Protein AF-E0WUK1-F1 (afdb_monomer)

Foldseek 3Di:
DDDDDPPPPPDDPFDWAADPVRHIDTDHPVVCVVCVVVGPDDDDDDDDDDDDDPDDPPVPDDDDALEAEAEEEDQEDDPVVLVVLLVVCVVRVSHAYEYEYADPDPVSLVVNVVVSCVVSCVVCVVVDVPPHPDDPGRYHYHYNVPDPVVVVVVVVVVVVVVVVVVVVVVVVVVVVVVVVPDD

Structure (mmCIF, N/CA/C/O backbone):
data_AF-E0WUK1-F1
#
_entry.id   AF-E0WUK1-F1
#
loop_
_atom_site.group_PDB
_atom_site.id
_atom_site.type_symbol
_atom_site.label_atom_id
_atom_site.label_alt_id
_atom_site.label_comp_id
_atom_site.label_asym_id
_atom_site.label_entity_id
_atom_site.label_seq_id
_atom_site.pdbx_PDB_ins_code
_atom_site.Cartn_x
_atom_site.Cartn_y
_atom_site.Cartn_z
_atom_site.occupancy
_atom_site.B_iso_or_equiv
_atom_site.auth_seq_id
_atom_site.auth_comp_id
_atom_site.auth_asym_id
_atom_site.auth_atom_id
_atom_site.pdbx_PDB_model_num
ATOM 1 N N . MET A 1 1 ? 8.426 40.623 -76.439 1.00 34.16 1 MET A N 1
ATOM 2 C CA . MET A 1 1 ? 8.991 39.521 -77.250 1.00 34.16 1 MET A CA 1
ATOM 3 C C . MET A 1 1 ? 9.989 38.765 -76.384 1.00 34.16 1 MET A C 1
ATOM 5 O O . MET A 1 1 ? 10.965 39.369 -75.977 1.00 34.16 1 MET A O 1
ATOM 9 N N . LYS A 1 2 ? 9.676 37.492 -76.098 1.00 40.00 2 LYS A N 1
ATOM 10 C CA . LYS A 1 2 ? 10.510 36.408 -75.534 1.00 40.00 2 LYS A CA 1
ATOM 11 C C . LYS A 1 2 ? 11.386 36.726 -74.309 1.00 40.00 2 LYS A C 1
ATOM 13 O O . LYS A 1 2 ? 12.574 36.981 -74.447 1.00 40.00 2 LYS A O 1
ATOM 18 N N . GLU A 1 3 ? 10.820 36.526 -73.119 1.00 32.47 3 GLU A N 1
ATOM 19 C CA . GLU A 1 3 ? 11.604 36.069 -71.966 1.00 32.47 3 GLU A CA 1
ATOM 20 C C . GLU A 1 3 ? 11.755 34.546 -72.054 1.00 32.47 3 GLU A C 1
ATOM 22 O O . GLU A 1 3 ? 10.784 33.790 -72.082 1.00 32.47 3 GLU A O 1
ATOM 27 N N . THR A 1 4 ? 12.998 34.101 -72.194 1.00 38.03 4 THR A N 1
ATOM 28 C CA . THR A 1 4 ? 13.415 32.700 -72.230 1.00 38.03 4 THR A CA 1
ATOM 29 C C . THR A 1 4 ? 13.219 32.040 -70.869 1.00 38.03 4 THR A C 1
ATOM 31 O O . THR A 1 4 ? 13.878 32.392 -69.893 1.00 38.03 4 THR A O 1
ATOM 34 N N . SER A 1 5 ? 12.347 31.035 -70.823 1.00 38.81 5 SER A N 1
ATOM 35 C CA . SER A 1 5 ? 12.156 30.145 -69.681 1.00 38.81 5 SER A CA 1
ATOM 36 C C . SER A 1 5 ? 13.398 29.270 -69.480 1.00 38.81 5 SER A C 1
ATOM 38 O O . SER A 1 5 ? 13.565 28.246 -70.141 1.00 38.81 5 SER A O 1
ATOM 40 N N . VAL A 1 6 ? 14.284 29.656 -68.563 1.00 40.22 6 VAL A N 1
ATOM 41 C CA . VAL A 1 6 ? 15.341 28.764 -68.070 1.00 40.22 6 VAL A CA 1
ATOM 42 C C . VAL A 1 6 ? 14.752 27.95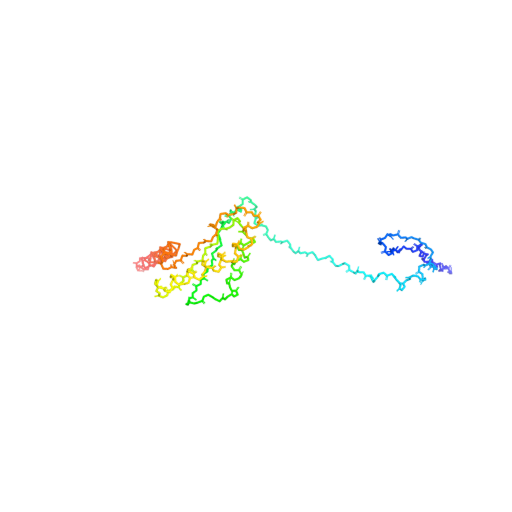2 -66.923 1.00 40.22 6 VAL A C 1
ATOM 44 O O . VAL A 1 6 ? 14.803 28.344 -65.761 1.00 40.22 6 VAL A O 1
ATOM 47 N N . THR A 1 7 ? 14.160 26.804 -67.248 1.00 40.62 7 THR A N 1
ATOM 48 C CA . THR A 1 7 ? 13.901 25.745 -66.266 1.00 40.62 7 THR A CA 1
ATOM 49 C C . THR A 1 7 ? 15.247 25.268 -65.725 1.00 40.62 7 THR A C 1
ATOM 51 O O . THR A 1 7 ? 15.909 24.427 -66.336 1.00 40.62 7 THR A O 1
ATOM 54 N N . SER A 1 8 ? 15.681 25.812 -64.587 1.00 39.03 8 SER A N 1
ATOM 55 C CA . SER A 1 8 ? 16.784 25.233 -63.833 1.00 39.03 8 SER A CA 1
ATOM 56 C C . SER A 1 8 ? 16.304 23.888 -63.286 1.00 39.03 8 SER A C 1
ATOM 58 O O . SER A 1 8 ? 15.520 23.799 -62.341 1.00 39.03 8 SER A O 1
ATOM 60 N N . LYS A 1 9 ? 16.726 22.794 -63.929 1.00 45.34 9 LYS A N 1
ATOM 61 C CA . LYS A 1 9 ? 16.636 21.467 -63.316 1.00 45.34 9 LYS A CA 1
ATOM 62 C C . LYS A 1 9 ? 17.383 21.567 -61.986 1.00 45.34 9 LYS A C 1
ATOM 64 O O . LYS A 1 9 ? 18.599 21.738 -62.000 1.00 45.34 9 LYS A O 1
ATOM 69 N N . LYS A 1 10 ? 16.670 21.502 -60.854 1.00 47.69 10 LYS A N 1
ATOM 70 C CA . LYS A 1 10 ? 17.293 21.321 -59.536 1.00 47.69 10 LYS A CA 1
ATOM 71 C C . LYS A 1 10 ? 18.207 20.102 -59.646 1.00 47.69 10 LYS A C 1
ATOM 73 O O . LYS A 1 10 ? 17.714 18.988 -59.813 1.00 47.69 10 LYS A O 1
ATOM 78 N N . GLN A 1 11 ? 19.519 20.314 -59.623 1.00 59.91 11 GLN A N 1
ATOM 79 C CA . GLN A 1 11 ? 20.459 19.213 -59.483 1.00 59.91 11 GLN A CA 1
ATOM 80 C C . GLN A 1 11 ? 20.311 18.713 -58.049 1.00 59.91 11 GLN A C 1
ATOM 82 O O . GLN A 1 11 ? 20.551 19.451 -57.095 1.00 59.91 11 GLN A O 1
ATOM 87 N N . LEU A 1 12 ? 19.806 17.489 -57.911 1.00 58.41 12 LEU A N 1
ATOM 88 C CA . LEU A 1 12 ? 19.836 16.779 -56.644 1.00 58.41 12 LEU A CA 1
ATOM 89 C C . LEU A 1 12 ? 21.322 16.551 -56.348 1.00 58.41 12 LEU A C 1
ATOM 91 O O . LEU A 1 12 ? 22.006 15.947 -57.173 1.00 58.41 12 LEU A O 1
ATOM 95 N N . GLY A 1 13 ? 21.828 17.114 -55.249 1.00 69.69 13 GLY A N 1
ATOM 96 C CA . GLY A 1 13 ? 23.192 16.835 -54.800 1.00 69.69 13 GLY A CA 1
ATOM 97 C C . GLY A 1 13 ? 23.398 15.336 -54.570 1.00 69.69 13 GLY A C 1
ATOM 98 O O . GLY A 1 13 ? 22.435 14.562 -54.599 1.00 69.69 13 GLY A O 1
ATOM 99 N N . ASP A 1 14 ? 24.645 14.932 -54.341 1.00 79.31 14 ASP A N 1
ATOM 100 C CA . ASP A 1 14 ? 24.972 13.525 -54.115 1.00 79.31 14 ASP A CA 1
ATOM 101 C C . ASP A 1 14 ? 24.115 12.944 -52.975 1.00 79.31 14 ASP A C 1
AT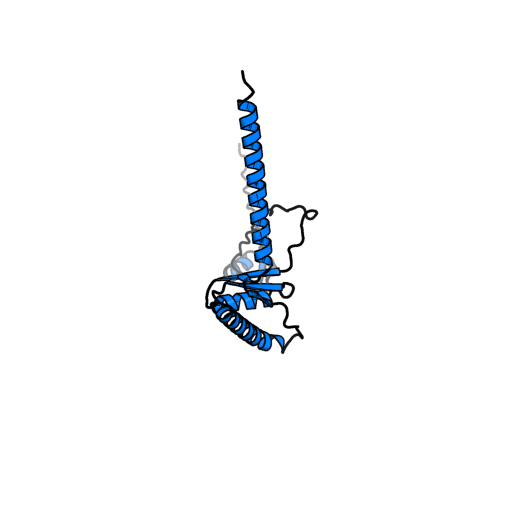OM 103 O O . ASP A 1 14 ? 24.068 13.527 -51.882 1.00 79.31 14 ASP A O 1
ATOM 107 N N . PRO A 1 15 ? 23.373 11.846 -5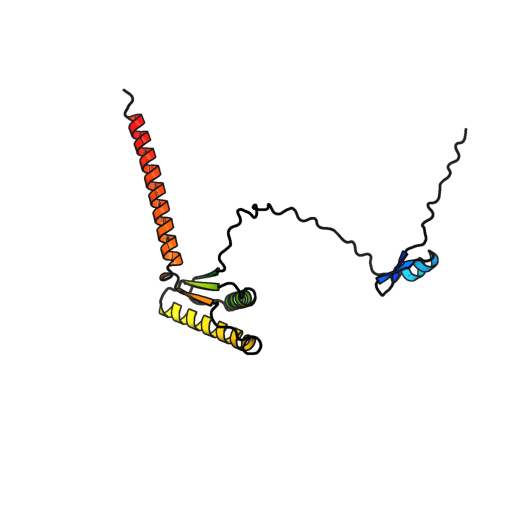3.217 1.00 81.56 15 PRO A N 1
ATOM 108 C CA . PRO A 1 15 ? 22.531 11.254 -52.193 1.00 81.56 15 PRO A CA 1
ATOM 109 C C . PRO A 1 15 ? 23.343 10.800 -50.982 1.00 81.56 15 PRO A C 1
ATOM 111 O O . PRO A 1 15 ? 24.476 10.331 -51.097 1.00 81.56 15 PRO A O 1
ATOM 114 N N . ILE A 1 16 ? 22.706 10.900 -49.815 1.00 86.62 16 ILE A N 1
ATOM 115 C CA . ILE A 1 16 ? 23.215 10.395 -48.542 1.00 86.62 16 ILE A CA 1
ATOM 116 C C . ILE A 1 16 ? 22.279 9.314 -48.003 1.00 86.62 16 ILE A C 1
ATOM 118 O O . ILE A 1 16 ? 21.058 9.419 -48.135 1.00 86.62 16 ILE A O 1
ATOM 122 N N . TRP A 1 17 ? 22.834 8.270 -47.399 1.00 87.00 17 TRP A N 1
ATOM 123 C CA . TRP A 1 17 ? 22.071 7.161 -46.825 1.00 87.00 17 TRP A CA 1
ATOM 124 C C . TRP A 1 17 ? 22.850 6.491 -45.683 1.00 87.00 17 TRP A C 1
ATOM 126 O O . TRP A 1 17 ? 24.081 6.495 -45.707 1.00 87.00 17 TRP A O 1
ATOM 136 N N . PRO A 1 18 ? 22.179 5.905 -44.677 1.00 84.50 18 PRO A N 1
ATOM 137 C CA . PRO A 1 18 ? 22.852 5.121 -43.647 1.00 84.50 18 PRO A CA 1
ATOM 138 C C . PRO A 1 18 ? 23.259 3.740 -44.186 1.00 84.50 18 PRO A C 1
ATOM 140 O O . PRO A 1 18 ? 22.534 3.136 -44.978 1.00 84.50 18 PRO A O 1
ATOM 143 N N . ASP A 1 19 ? 24.404 3.216 -43.755 1.00 80.75 19 ASP A N 1
ATOM 144 C CA . ASP A 1 19 ? 24.779 1.820 -43.982 1.00 80.75 19 ASP A CA 1
ATOM 145 C C . ASP A 1 19 ? 24.160 0.870 -42.938 1.00 80.75 19 ASP A C 1
ATOM 147 O O . ASP A 1 19 ? 23.408 1.285 -42.055 1.00 80.75 19 ASP A O 1
ATOM 151 N N . GLN A 1 20 ? 24.465 -0.428 -43.032 1.00 76.06 20 GLN A N 1
ATOM 152 C CA . GLN A 1 20 ? 23.935 -1.451 -42.116 1.00 76.06 20 GLN A CA 1
ATOM 153 C C . GLN A 1 20 ? 24.347 -1.247 -40.647 1.00 76.06 20 GLN A C 1
ATOM 155 O O . GLN A 1 20 ? 23.721 -1.816 -39.757 1.00 76.06 20 GLN A O 1
ATOM 160 N N . LEU A 1 21 ? 25.380 -0.442 -40.388 1.00 80.50 21 LEU A N 1
ATOM 161 C CA . LEU A 1 21 ? 25.843 -0.077 -39.051 1.00 80.50 21 LEU A CA 1
ATOM 162 C C . LEU A 1 21 ? 25.272 1.279 -38.598 1.00 80.50 21 LEU A C 1
ATOM 164 O O . LEU A 1 21 ? 25.638 1.772 -37.532 1.00 80.50 21 LEU A O 1
ATOM 168 N N . GLY A 1 22 ? 24.385 1.890 -39.393 1.00 77.75 22 GLY A N 1
ATOM 169 C CA . GLY A 1 22 ? 23.790 3.198 -39.126 1.00 77.75 22 GLY A CA 1
ATOM 170 C C . GLY A 1 22 ? 24.717 4.378 -39.427 1.00 77.75 22 GLY A C 1
ATOM 171 O O . GLY A 1 22 ? 24.404 5.504 -39.041 1.00 77.75 22 GLY A O 1
ATOM 172 N N . GLN A 1 23 ? 25.851 4.156 -40.101 1.00 82.88 23 GLN A N 1
ATOM 173 C CA . GLN A 1 23 ? 26.785 5.224 -40.453 1.00 82.88 23 GLN A CA 1
ATOM 174 C C . GLN A 1 23 ? 26.369 5.890 -41.763 1.00 82.88 23 GLN A C 1
ATOM 176 O O . GLN A 1 23 ? 26.119 5.216 -42.762 1.00 82.88 23 GLN A O 1
ATOM 181 N N . TRP A 1 24 ? 26.319 7.221 -41.777 1.00 84.31 24 TRP A N 1
ATOM 182 C CA . TRP A 1 24 ? 25.970 7.985 -42.973 1.00 84.31 24 TRP A CA 1
ATOM 183 C C . TRP A 1 24 ? 27.060 7.874 -44.043 1.00 84.31 24 TRP A C 1
ATOM 185 O O . TRP A 1 24 ? 28.220 8.204 -43.802 1.00 84.31 24 TRP A O 1
ATOM 195 N N . LYS A 1 25 ? 26.664 7.444 -45.240 1.00 86.50 25 LYS A N 1
ATOM 196 C CA . LYS A 1 25 ? 27.475 7.428 -46.458 1.00 86.50 25 LYS A CA 1
ATOM 197 C C . LYS A 1 25 ? 26.893 8.387 -47.484 1.00 86.50 25 LYS A C 1
ATOM 199 O O . LYS A 1 25 ? 25.702 8.687 -47.461 1.00 86.50 25 LYS A O 1
ATOM 204 N N . PHE A 1 26 ? 27.755 8.853 -48.377 1.00 85.56 26 PHE A N 1
ATOM 205 C CA . PHE A 1 26 ? 27.405 9.668 -49.533 1.00 85.56 26 PHE A CA 1
ATOM 206 C C . PHE A 1 26 ? 27.972 9.005 -50.790 1.00 85.56 26 PHE A C 1
ATOM 208 O O . PHE A 1 26 ? 28.980 8.297 -50.715 1.00 85.56 26 PHE A O 1
ATOM 215 N N . GLY A 1 27 ? 27.339 9.214 -51.938 1.00 85.25 27 GLY A N 1
ATOM 216 C CA . GLY A 1 27 ? 27.812 8.653 -53.202 1.00 85.25 27 GLY A CA 1
ATOM 217 C C . GLY A 1 27 ? 26.926 9.043 -54.372 1.00 85.25 27 GLY A C 1
ATOM 218 O O . GLY A 1 27 ? 26.050 9.894 -54.238 1.00 85.25 27 GLY A O 1
ATOM 219 N N . SER A 1 28 ? 27.150 8.427 -55.532 1.00 87.19 28 SER A N 1
ATOM 220 C CA . SER A 1 28 ? 26.404 8.795 -56.731 1.00 87.19 28 SER A CA 1
ATOM 221 C C . SER A 1 28 ? 24.949 8.324 -56.658 1.00 87.19 28 SER A C 1
ATOM 223 O O . SER A 1 28 ? 24.590 7.381 -55.949 1.00 87.19 28 SER A O 1
ATOM 225 N N . TYR A 1 29 ? 24.083 8.940 -57.464 1.00 83.44 29 TYR A N 1
ATOM 226 C CA . TYR A 1 29 ? 22.704 8.472 -57.613 1.00 83.44 29 TYR A CA 1
ATOM 227 C C . TYR A 1 29 ? 22.612 7.029 -58.128 1.00 83.44 29 TYR A C 1
ATOM 229 O O . TYR A 1 29 ? 21.689 6.308 -57.751 1.00 83.44 29 TYR A O 1
ATOM 237 N N . ALA A 1 30 ? 23.564 6.593 -58.959 1.00 83.81 30 ALA A N 1
ATOM 238 C CA . ALA A 1 30 ? 23.613 5.217 -59.446 1.00 83.81 30 ALA A CA 1
ATOM 239 C C . ALA A 1 30 ? 23.851 4.229 -58.294 1.00 83.81 30 ALA A C 1
ATOM 241 O O . ALA A 1 30 ? 23.143 3.226 -58.202 1.00 83.81 30 ALA A O 1
ATOM 242 N N . ASP A 1 31 ? 24.763 4.564 -57.378 1.00 84.62 31 ASP A N 1
ATOM 243 C CA . ASP A 1 31 ? 25.053 3.752 -56.192 1.00 84.62 31 ASP A CA 1
ATOM 244 C C . ASP A 1 31 ? 23.829 3.680 -55.272 1.00 84.62 31 ASP A C 1
ATOM 246 O O . ASP A 1 31 ? 23.424 2.599 -54.845 1.00 84.62 31 ASP A O 1
ATOM 250 N N . PHE A 1 32 ? 23.167 4.820 -55.043 1.00 84.31 32 PHE A N 1
ATOM 251 C CA . PHE A 1 32 ? 21.942 4.883 -54.246 1.00 84.31 32 PHE A CA 1
ATOM 252 C C . PHE A 1 32 ? 20.820 4.000 -54.818 1.00 84.31 32 PHE A C 1
ATOM 254 O O . PHE A 1 32 ? 20.139 3.301 -54.068 1.00 84.31 32 PHE A O 1
ATOM 261 N N . GLN A 1 33 ? 20.623 3.988 -56.141 1.00 85.12 33 GLN A N 1
ATOM 262 C CA . GLN A 1 33 ? 19.576 3.173 -56.772 1.00 85.12 33 GLN A CA 1
ATOM 263 C C . GLN A 1 33 ? 19.788 1.670 -56.576 1.00 85.12 33 GLN A C 1
ATOM 265 O O . GLN A 1 33 ? 18.811 0.940 -56.414 1.00 85.12 33 GLN A O 1
ATOM 270 N N . GLN A 1 34 ? 21.039 1.205 -56.546 1.00 88.00 34 GLN A N 1
ATOM 271 C CA . GLN A 1 34 ? 21.352 -0.213 -56.348 1.00 88.00 34 GLN A CA 1
ATOM 272 C C . GLN A 1 34 ? 20.982 -0.705 -54.945 1.00 88.00 34 GLN A C 1
ATOM 274 O O . GLN A 1 34 ? 20.579 -1.855 -54.774 1.00 88.00 34 GLN A O 1
ATOM 279 N N . ILE A 1 35 ? 21.084 0.172 -53.947 1.00 84.25 35 ILE A N 1
ATOM 280 C CA . ILE A 1 35 ? 20.880 -0.185 -52.540 1.00 84.25 35 ILE A CA 1
ATOM 281 C C . ILE A 1 35 ? 19.528 0.261 -51.984 1.00 84.25 35 ILE A C 1
ATOM 283 O O . ILE A 1 35 ? 19.170 -0.143 -50.882 1.00 84.25 35 ILE A O 1
ATOM 287 N N . LYS A 1 36 ? 18.771 1.095 -52.709 1.00 83.44 36 LYS A N 1
ATOM 288 C CA . LYS A 1 36 ? 17.538 1.741 -52.227 1.00 83.44 36 LYS A CA 1
ATOM 289 C C . LYS A 1 36 ? 16.556 0.761 -51.575 1.00 83.44 36 LYS A C 1
ATOM 291 O O . LYS A 1 36 ? 15.943 1.093 -50.569 1.00 83.44 36 LYS A O 1
ATOM 296 N N . ASN A 1 37 ? 16.429 -0.442 -52.134 1.00 83.94 37 ASN A N 1
ATOM 297 C CA . ASN A 1 37 ? 15.508 -1.477 -51.649 1.00 83.94 37 ASN A CA 1
ATOM 298 C C . ASN A 1 37 ? 16.062 -2.301 -50.469 1.00 83.94 37 ASN A C 1
ATOM 300 O O . ASN A 1 37 ? 15.348 -3.135 -49.923 1.00 83.94 37 ASN A O 1
ATOM 304 N N . GLN A 1 38 ? 17.330 -2.101 -50.107 1.00 83.44 38 GLN A N 1
ATOM 305 C CA . GLN A 1 38 ? 18.025 -2.753 -48.991 1.00 83.44 38 GLN A CA 1
ATOM 306 C C . GLN A 1 38 ? 18.200 -1.814 -47.789 1.00 83.44 38 GLN A C 1
ATOM 308 O O . GLN A 1 38 ? 18.629 -2.254 -46.722 1.00 83.44 38 GLN A O 1
ATOM 313 N N . LEU A 1 39 ? 17.901 -0.522 -47.959 1.00 80.62 39 LEU A N 1
ATOM 314 C CA . LEU A 1 39 ? 17.961 0.456 -46.883 1.00 80.62 39 LEU A CA 1
ATOM 315 C C . LEU A 1 39 ? 16.859 0.187 -45.846 1.00 80.62 39 LEU A C 1
ATOM 317 O O . LEU A 1 39 ? 15.772 -0.277 -46.209 1.00 80.62 39 LEU A O 1
ATOM 321 N N . PRO A 1 40 ? 17.106 0.503 -44.562 1.00 73.94 40 PRO A N 1
ATOM 322 C CA . PRO A 1 40 ? 16.069 0.465 -43.541 1.00 73.94 40 PRO A CA 1
ATOM 323 C C . PRO A 1 40 ? 14.843 1.274 -43.975 1.00 73.94 40 PRO A C 1
ATOM 325 O O . PRO A 1 40 ? 14.972 2.341 -44.581 1.00 73.94 40 PRO A O 1
ATOM 328 N N . ILE A 1 41 ? 13.650 0.776 -43.643 1.00 73.94 41 ILE A N 1
ATOM 329 C CA . ILE A 1 41 ? 12.399 1.509 -43.858 1.00 73.94 41 ILE A CA 1
ATOM 330 C C . ILE A 1 41 ? 12.526 2.868 -43.167 1.00 73.94 41 ILE A C 1
ATOM 332 O O . ILE A 1 41 ? 12.934 2.934 -42.008 1.00 73.94 41 ILE A O 1
ATOM 336 N N . ALA A 1 42 ? 12.187 3.944 -43.879 1.00 69.81 42 ALA A N 1
ATOM 337 C CA . ALA A 1 42 ? 12.191 5.285 -43.312 1.00 69.81 42 ALA A CA 1
ATOM 338 C C . ALA A 1 42 ? 11.305 5.314 -42.057 1.00 69.81 42 ALA A C 1
ATOM 340 O O . ALA A 1 42 ? 10.100 5.067 -42.128 1.00 69.81 42 ALA A O 1
ATOM 341 N N . ILE A 1 43 ? 11.916 5.591 -40.905 1.00 69.31 43 ILE A N 1
ATOM 342 C CA . ILE A 1 43 ? 11.204 5.735 -39.639 1.00 69.31 43 ILE A CA 1
ATOM 343 C C . ILE A 1 43 ? 10.772 7.193 -39.542 1.00 69.31 43 ILE A C 1
ATOM 345 O O . ILE A 1 43 ? 11.602 8.094 -39.425 1.00 69.31 43 ILE A O 1
ATOM 349 N N . ASN A 1 44 ? 9.465 7.431 -39.600 1.00 73.88 44 ASN A N 1
ATOM 350 C CA . ASN A 1 44 ? 8.919 8.745 -39.296 1.00 73.88 44 ASN A CA 1
ATOM 351 C C . ASN A 1 44 ? 8.938 8.927 -37.776 1.00 73.88 44 ASN A C 1
ATOM 353 O O . ASN A 1 44 ? 8.274 8.191 -37.049 1.00 73.88 44 ASN A O 1
ATOM 357 N N . HIS A 1 45 ? 9.711 9.898 -37.298 1.00 72.44 45 HIS A N 1
ATOM 358 C CA . HIS A 1 45 ? 9.669 10.317 -35.904 1.00 72.44 45 HIS A CA 1
ATOM 359 C C . HIS A 1 45 ? 8.593 11.389 -35.744 1.00 72.44 45 HIS A C 1
ATOM 361 O O . HIS A 1 45 ? 8.722 12.483 -36.290 1.00 72.44 45 HIS A O 1
ATOM 367 N N . GLU A 1 46 ? 7.547 11.093 -34.979 1.00 76.44 46 GLU A N 1
ATOM 368 C CA . GLU A 1 46 ? 6.628 12.117 -34.490 1.00 76.44 46 GLU A CA 1
ATOM 369 C C . GLU A 1 46 ? 7.111 12.619 -33.132 1.00 76.44 46 GLU A C 1
ATOM 371 O O . GLU A 1 46 ? 7.311 11.849 -32.191 1.00 76.44 46 GLU A O 1
ATOM 376 N N . ILE A 1 47 ? 7.310 13.930 -33.028 1.00 77.25 47 ILE A N 1
ATOM 377 C CA . ILE A 1 47 ? 7.576 14.581 -31.749 1.00 77.25 47 ILE A CA 1
ATOM 378 C C . ILE A 1 47 ? 6.221 14.931 -31.143 1.00 77.25 47 ILE A C 1
ATOM 380 O O . ILE A 1 47 ? 5.549 15.855 -31.596 1.00 77.25 47 ILE A O 1
ATOM 384 N N . ILE A 1 48 ? 5.822 14.195 -30.109 1.00 73.56 48 ILE A N 1
ATOM 385 C CA . ILE A 1 48 ? 4.621 14.505 -29.335 1.00 73.56 48 ILE A CA 1
ATOM 386 C C . ILE A 1 48 ? 5.000 15.547 -28.283 1.00 73.56 48 ILE A C 1
ATOM 388 O O . ILE A 1 48 ? 5.682 15.243 -27.303 1.00 73.56 48 ILE A O 1
ATOM 392 N N . THR A 1 49 ? 4.556 16.787 -28.471 1.00 71.00 49 THR A N 1
ATOM 393 C CA . THR A 1 49 ? 4.643 17.811 -27.428 1.00 71.00 49 THR A CA 1
ATOM 394 C C . THR A 1 49 ? 3.521 17.578 -26.423 1.00 71.00 49 THR A C 1
ATOM 396 O O . THR A 1 49 ? 2.358 17.872 -26.689 1.00 71.00 49 THR A O 1
ATOM 399 N N . LEU A 1 50 ? 3.863 17.024 -25.261 1.00 77.75 50 LEU A N 1
ATOM 400 C CA . LEU A 1 50 ? 2.929 16.929 -24.142 1.00 77.75 50 LEU A CA 1
ATOM 401 C C . LEU A 1 50 ? 2.657 18.337 -23.592 1.00 77.75 50 LEU A C 1
ATOM 403 O O . LEU A 1 50 ? 3.580 19.140 -23.443 1.00 77.75 50 LEU A O 1
ATOM 407 N N . GLY A 1 51 ? 1.391 18.641 -23.299 1.00 71.00 51 GLY A N 1
ATOM 408 C CA . GLY A 1 51 ? 1.008 19.910 -22.680 1.00 71.00 51 GLY A CA 1
ATOM 409 C C . GLY A 1 51 ? 1.686 20.099 -21.320 1.00 71.00 51 GLY A C 1
ATOM 410 O O . GLY A 1 51 ? 1.917 19.135 -20.589 1.00 71.00 51 GLY A O 1
ATOM 411 N N . SER A 1 52 ? 2.003 21.347 -20.970 1.00 66.62 52 SER A N 1
ATOM 412 C CA . SER A 1 52 ? 2.564 21.676 -19.661 1.00 66.62 52 SER A CA 1
ATOM 413 C C . SER A 1 52 ? 1.566 21.309 -18.564 1.00 66.62 52 SER A C 1
ATOM 415 O O . SER A 1 52 ? 0.472 21.873 -18.504 1.00 66.62 52 SER A O 1
ATOM 417 N N . ILE A 1 53 ? 1.951 20.386 -17.686 1.00 64.94 53 ILE A N 1
ATOM 418 C CA . ILE A 1 53 ? 1.222 20.112 -16.448 1.00 64.94 53 ILE A CA 1
ATOM 419 C C . ILE A 1 53 ? 1.235 21.419 -15.647 1.00 64.94 53 ILE A C 1
ATOM 421 O O . ILE A 1 53 ? 2.309 21.991 -15.450 1.00 64.94 53 ILE A O 1
ATOM 425 N N . SER A 1 54 ? 0.071 21.931 -15.231 1.00 59.12 54 SER A N 1
ATOM 426 C CA . SER A 1 54 ? -0.002 23.123 -14.381 1.00 59.12 54 SER A CA 1
ATOM 427 C C . SER A 1 54 ? 0.875 22.911 -13.147 1.00 59.12 54 SER A C 1
ATOM 429 O O . SER A 1 54 ? 0.555 22.099 -12.281 1.00 59.12 54 SER A O 1
ATOM 431 N N . SER A 1 55 ? 2.012 23.603 -13.088 1.00 60.41 55 SER A N 1
ATOM 432 C CA . SER A 1 55 ? 2.923 23.486 -11.957 1.00 60.41 55 SER A CA 1
ATOM 433 C C . SER A 1 55 ? 2.288 24.187 -10.766 1.00 60.41 55 SER A C 1
ATOM 435 O O . SER A 1 55 ? 2.119 25.405 -10.778 1.00 60.41 55 SER A O 1
ATOM 437 N N . VAL A 1 56 ? 1.986 23.434 -9.708 1.00 62.88 56 VAL A N 1
ATOM 438 C CA . VAL A 1 56 ? 1.923 24.029 -8.370 1.00 62.88 56 VAL A CA 1
ATOM 439 C C . VAL A 1 56 ? 3.295 24.676 -8.130 1.00 62.88 56 VAL A C 1
ATOM 441 O O . VAL A 1 56 ? 4.312 24.028 -8.409 1.00 62.88 56 VAL A O 1
ATOM 444 N N . PRO A 1 57 ? 3.378 25.946 -7.699 1.00 62.44 57 PRO A N 1
ATOM 445 C CA . PRO A 1 57 ? 4.657 26.571 -7.393 1.00 62.44 57 PRO A CA 1
ATOM 446 C C . PRO A 1 57 ? 5.421 25.706 -6.375 1.00 62.44 57 PRO A C 1
ATOM 448 O O . PRO A 1 57 ? 4.859 25.396 -5.323 1.00 62.44 57 PRO A O 1
ATOM 451 N N . PRO A 1 58 ? 6.690 25.324 -6.629 1.00 62.72 58 PRO A N 1
ATOM 452 C CA . PRO A 1 58 ? 7.444 24.428 -5.744 1.00 62.72 58 PRO A CA 1
ATOM 453 C C . PRO A 1 58 ? 7.521 24.924 -4.296 1.00 62.72 58 PRO A C 1
ATOM 455 O O . PRO A 1 58 ? 7.567 24.128 -3.366 1.00 62.72 58 PRO A O 1
ATOM 458 N N . ALA A 1 59 ? 7.473 26.246 -4.103 1.00 66.12 59 ALA A N 1
ATOM 459 C CA . ALA A 1 59 ? 7.486 26.898 -2.795 1.00 66.12 59 ALA A CA 1
ATOM 460 C C . ALA A 1 59 ? 6.257 26.582 -1.917 1.00 66.12 59 ALA A C 1
ATOM 462 O O . ALA A 1 59 ? 6.293 26.823 -0.715 1.00 66.12 59 ALA A O 1
ATOM 463 N N . GLN A 1 60 ? 5.176 26.063 -2.503 1.00 69.69 60 GLN A N 1
ATOM 464 C CA . GLN A 1 60 ? 3.934 25.698 -1.812 1.00 69.69 60 GLN A CA 1
ATOM 465 C C . GLN A 1 60 ? 3.695 24.182 -1.806 1.00 69.69 60 GLN A C 1
ATOM 467 O O . GLN A 1 60 ? 2.672 23.722 -1.300 1.00 69.69 60 GLN A O 1
ATOM 472 N N . ALA A 1 61 ? 4.615 23.395 -2.372 1.00 70.69 61 ALA A N 1
ATOM 473 C CA . ALA A 1 61 ? 4.495 21.948 -2.398 1.00 70.69 61 ALA A CA 1
ATOM 474 C C . ALA A 1 61 ? 4.790 21.378 -1.005 1.00 70.69 61 ALA A C 1
ATOM 476 O O . ALA A 1 61 ? 5.914 21.445 -0.505 1.00 70.69 61 ALA A O 1
ATOM 477 N N . THR A 1 62 ? 3.773 20.807 -0.368 1.00 78.06 62 THR A N 1
ATOM 478 C CA . THR A 1 62 ? 3.937 20.048 0.870 1.00 78.06 62 THR A CA 1
ATOM 479 C C . THR A 1 62 ? 4.392 18.627 0.554 1.00 78.06 62 THR A C 1
ATOM 481 O O . THR A 1 62 ? 3.985 18.024 -0.441 1.00 78.06 62 THR A O 1
ATOM 484 N N . LEU A 1 63 ? 5.265 18.077 1.402 1.00 81.69 63 LEU A N 1
ATOM 485 C CA . LEU A 1 63 ? 5.683 16.684 1.271 1.00 81.69 63 LEU A CA 1
ATOM 486 C C . LEU A 1 63 ? 4.484 15.762 1.496 1.00 81.69 63 LEU A C 1
ATOM 488 O O . LEU A 1 63 ? 3.792 15.863 2.510 1.00 81.69 63 LEU A O 1
ATOM 492 N N . ILE A 1 64 ? 4.273 14.836 0.563 1.00 82.31 64 ILE A N 1
ATOM 493 C CA . ILE A 1 64 ? 3.280 13.777 0.724 1.00 82.31 64 ILE A CA 1
ATOM 494 C C . ILE A 1 64 ? 3.822 12.780 1.758 1.00 82.31 64 ILE A C 1
ATOM 496 O O . ILE A 1 64 ? 4.972 12.341 1.630 1.00 82.31 64 ILE A O 1
ATOM 500 N N . PRO A 1 65 ? 3.029 12.403 2.776 1.00 88.50 65 PRO A N 1
ATOM 501 C CA . PRO A 1 65 ? 3.426 11.376 3.727 1.00 88.50 65 PRO A CA 1
ATOM 502 C C . PRO A 1 65 ? 3.842 10.083 3.020 1.00 88.50 65 PRO A C 1
ATOM 504 O O . PRO A 1 65 ? 3.170 9.614 2.104 1.00 88.50 65 PRO A O 1
ATOM 507 N N . GLN A 1 66 ? 4.939 9.471 3.472 1.00 91.12 66 GLN A N 1
ATOM 508 C CA . GLN A 1 66 ? 5.467 8.226 2.902 1.00 91.12 66 GLN A CA 1
ATOM 509 C C . GLN A 1 66 ? 4.692 6.994 3.397 1.00 91.12 66 GLN A C 1
ATOM 511 O O . GLN A 1 66 ? 5.260 6.032 3.918 1.00 91.12 66 GLN A O 1
ATOM 516 N N . GLN A 1 67 ? 3.368 7.041 3.271 1.00 91.12 67 GLN A N 1
ATOM 517 C CA . GLN A 1 67 ? 2.449 5.989 3.683 1.00 91.12 67 GLN A CA 1
ATOM 518 C C . GLN A 1 67 ? 1.507 5.656 2.528 1.00 91.12 67 GLN A C 1
ATOM 520 O O . GLN A 1 67 ? 0.928 6.545 1.911 1.00 91.12 67 GLN A O 1
ATOM 525 N N . ILE A 1 68 ? 1.366 4.368 2.229 1.00 90.94 68 ILE A N 1
ATOM 526 C CA . ILE A 1 68 ? 0.413 3.860 1.241 1.00 90.94 68 ILE A CA 1
ATOM 527 C C . ILE A 1 68 ? -0.653 3.097 2.012 1.00 90.94 68 ILE A C 1
ATOM 529 O O . ILE A 1 68 ? -0.348 2.093 2.655 1.00 90.94 68 ILE A O 1
ATOM 533 N N . HIS A 1 69 ? -1.891 3.574 1.950 1.00 91.81 69 HIS A N 1
ATOM 534 C CA . HIS A 1 69 ? -3.017 2.957 2.640 1.00 91.81 69 HIS A CA 1
ATOM 535 C C . HIS A 1 69 ? -3.808 2.072 1.677 1.00 91.81 69 HIS A C 1
ATOM 537 O O . HIS A 1 69 ? -4.249 2.520 0.621 1.00 91.81 69 HIS A O 1
ATOM 543 N N . TYR A 1 70 ? -4.001 0.820 2.066 1.00 90.94 70 TYR A N 1
ATOM 544 C CA . TYR A 1 70 ? -4.891 -0.134 1.424 1.00 90.94 70 TYR A CA 1
ATOM 545 C C . TYR A 1 70 ? -6.088 -0.340 2.339 1.00 90.94 70 TYR A C 1
ATOM 547 O O . TYR A 1 70 ? -5.921 -0.447 3.550 1.00 90.94 70 TYR A O 1
ATOM 555 N N . ILE A 1 71 ? -7.280 -0.419 1.763 1.00 90.88 71 ILE A N 1
ATOM 556 C CA . ILE A 1 71 ? -8.495 -0.766 2.495 1.00 90.88 71 ILE A CA 1
ATOM 557 C C . ILE A 1 71 ? -9.017 -2.058 1.890 1.00 90.88 71 ILE A C 1
ATOM 559 O O . ILE A 1 71 ? -9.126 -2.183 0.668 1.00 90.88 71 ILE A O 1
ATOM 563 N N . TRP A 1 72 ? -9.306 -3.020 2.752 1.00 89.44 72 TRP A N 1
ATOM 564 C CA . TRP A 1 72 ? -9.965 -4.256 2.390 1.00 89.44 72 TRP A CA 1
ATOM 565 C C . TRP A 1 72 ? -11.215 -4.430 3.240 1.00 89.44 72 TRP A C 1
ATOM 567 O O . TRP A 1 72 ? -11.143 -4.340 4.462 1.00 89.44 72 TRP A O 1
ATOM 577 N N . VAL A 1 73 ? -12.331 -4.713 2.575 1.00 87.00 73 VAL A N 1
ATOM 578 C CA . VAL A 1 73 ? -13.620 -4.972 3.212 1.00 87.00 73 VAL A CA 1
ATOM 579 C C . VAL A 1 73 ? -14.086 -6.357 2.794 1.00 87.00 73 VAL A C 1
ATOM 581 O O . VAL A 1 73 ? -14.194 -6.639 1.598 1.00 87.00 73 VAL A O 1
ATOM 584 N N . GLY A 1 74 ? -14.335 -7.220 3.777 1.00 80.69 74 GLY A N 1
ATOM 585 C CA . GLY A 1 74 ? -14.841 -8.575 3.573 1.00 80.69 74 GLY A CA 1
ATOM 586 C C . GLY A 1 74 ? -13.901 -9.677 4.063 1.00 80.69 74 GLY A C 1
ATOM 587 O O . GLY A 1 74 ? -12.791 -9.442 4.534 1.00 80.69 74 GLY A O 1
ATOM 588 N N . GLU A 1 75 ? -14.346 -10.922 3.917 1.00 77.12 75 GLU A N 1
ATOM 589 C CA . GLU A 1 75 ? -13.781 -12.060 4.655 1.00 77.12 75 GLU A CA 1
ATOM 590 C C . GLU A 1 75 ? -12.440 -12.590 4.118 1.00 77.12 75 GLU A C 1
ATOM 592 O O . GLU A 1 75 ? -11.614 -13.088 4.883 1.00 77.12 75 GLU A O 1
ATOM 597 N N . VAL A 1 76 ? -12.205 -12.526 2.801 1.00 78.94 76 VAL A N 1
ATOM 598 C CA . VAL A 1 76 ? -11.032 -13.154 2.163 1.00 78.94 76 VAL A CA 1
ATOM 599 C C . VAL A 1 76 ? -10.421 -12.242 1.113 1.00 78.94 76 VAL A C 1
ATOM 601 O O . VAL A 1 76 ? -11.064 -11.929 0.117 1.00 78.94 76 VAL A O 1
ATOM 604 N N . ILE A 1 77 ? -9.138 -11.905 1.272 1.00 79.69 77 ILE A N 1
ATOM 605 C CA . ILE A 1 77 ? -8.393 -11.097 0.298 1.00 79.69 77 ILE A CA 1
ATOM 606 C C . ILE A 1 77 ? -8.038 -11.943 -0.940 1.00 79.69 77 ILE A C 1
ATOM 608 O O . ILE A 1 77 ? -7.292 -12.926 -0.827 1.00 79.69 77 ILE A O 1
ATOM 612 N N . PRO A 1 78 ? -8.483 -11.549 -2.148 1.00 83.69 78 PRO A N 1
ATOM 613 C CA . PRO A 1 78 ? -8.129 -12.214 -3.392 1.00 83.69 78 PRO A CA 1
ATOM 614 C C . PRO A 1 78 ? -6.617 -12.287 -3.624 1.00 83.69 78 PRO A C 1
ATOM 616 O O . PRO A 1 78 ? -5.862 -11.343 -3.370 1.00 83.69 78 PRO A O 1
ATOM 619 N N . LYS A 1 79 ? -6.155 -13.414 -4.180 1.00 82.19 79 LYS A N 1
ATOM 620 C CA . LYS A 1 79 ? -4.723 -13.678 -4.403 1.00 82.19 79 LYS A CA 1
ATOM 621 C C . LYS A 1 79 ? -4.053 -12.603 -5.269 1.00 82.19 79 LYS A C 1
ATOM 623 O O . LYS A 1 79 ? -2.938 -12.202 -4.958 1.00 82.19 79 LYS A O 1
ATOM 628 N N . ASN A 1 80 ? -4.716 -12.135 -6.323 1.00 85.44 80 ASN A N 1
ATOM 629 C CA . ASN A 1 80 ? -4.198 -11.098 -7.219 1.00 85.44 80 ASN A CA 1
ATOM 630 C C . ASN A 1 80 ? -3.978 -9.755 -6.500 1.00 85.44 80 ASN A C 1
ATOM 632 O O . ASN A 1 80 ? -2.971 -9.096 -6.748 1.00 85.44 80 ASN A O 1
ATOM 636 N N . LEU A 1 81 ? -4.868 -9.365 -5.580 1.00 84.06 81 LEU A N 1
ATOM 637 C CA . LEU A 1 81 ? -4.710 -8.122 -4.816 1.00 84.06 81 LEU A CA 1
ATOM 638 C C . LEU A 1 81 ? -3.507 -8.196 -3.884 1.00 84.06 81 LEU A C 1
ATOM 640 O O . LEU A 1 81 ? -2.703 -7.269 -3.826 1.00 84.06 81 LEU A O 1
ATOM 644 N N . LEU A 1 82 ? -3.324 -9.335 -3.225 1.00 80.44 82 LEU A N 1
ATOM 645 C CA . LEU A 1 82 ? -2.160 -9.551 -2.381 1.00 80.44 82 LEU A CA 1
ATOM 646 C C . LEU A 1 82 ? -0.843 -9.527 -3.169 1.00 80.44 82 LEU A C 1
ATOM 648 O O . LEU A 1 82 ? 0.170 -9.019 -2.689 1.00 80.44 82 LEU A O 1
ATOM 652 N N . GLU A 1 83 ? -0.849 -10.053 -4.392 1.00 82.31 83 GLU A N 1
ATOM 653 C CA . GLU A 1 83 ? 0.303 -9.979 -5.292 1.00 82.31 83 GLU A CA 1
ATOM 654 C C . GLU A 1 83 ? 0.628 -8.547 -5.696 1.00 82.31 83 GLU A C 1
ATOM 656 O O . GLU A 1 83 ? 1.802 -8.179 -5.720 1.00 82.31 83 GLU A O 1
ATOM 661 N N . ASN A 1 84 ? -0.393 -7.731 -5.947 1.00 86.69 84 ASN A N 1
ATOM 662 C CA . ASN A 1 84 ? -0.217 -6.315 -6.238 1.00 86.69 84 ASN A CA 1
ATOM 663 C C . ASN A 1 84 ? 0.334 -5.554 -5.030 1.00 86.69 84 ASN A C 1
ATOM 665 O O . ASN A 1 84 ? 1.310 -4.828 -5.180 1.00 86.69 84 ASN A O 1
ATOM 669 N N . ILE A 1 85 ? -0.210 -5.777 -3.829 1.00 83.62 85 ILE A N 1
ATOM 670 C CA . ILE A 1 85 ? 0.307 -5.170 -2.591 1.00 83.62 85 ILE A CA 1
ATOM 671 C C . ILE A 1 85 ? 1.778 -5.550 -2.389 1.00 83.62 85 ILE A C 1
ATOM 673 O O . ILE A 1 85 ? 2.611 -4.686 -2.135 1.00 83.62 85 ILE A O 1
ATOM 677 N N . THR A 1 86 ? 2.119 -6.828 -2.577 1.00 80.44 86 THR A N 1
ATOM 678 C CA . THR A 1 86 ? 3.505 -7.307 -2.454 1.00 80.44 86 THR A CA 1
ATOM 679 C C . THR A 1 86 ? 4.427 -6.607 -3.457 1.00 80.44 86 THR A C 1
ATOM 681 O O . THR A 1 86 ? 5.470 -6.089 -3.071 1.00 80.44 86 THR A O 1
ATOM 684 N N . LYS A 1 87 ? 4.031 -6.527 -4.736 1.00 83.44 87 LYS A N 1
ATOM 685 C CA . LYS A 1 87 ? 4.804 -5.818 -5.771 1.00 83.44 87 LYS A CA 1
ATOM 686 C C . LYS A 1 87 ? 4.956 -4.330 -5.463 1.00 83.44 87 LYS A C 1
ATOM 688 O O . LYS A 1 87 ? 6.031 -3.778 -5.664 1.00 83.44 87 LYS A O 1
ATOM 693 N N . ASN A 1 88 ? 3.908 -3.679 -4.969 1.00 86.75 88 ASN A N 1
ATOM 694 C CA . ASN A 1 88 ? 3.959 -2.266 -4.609 1.00 86.75 88 ASN A CA 1
ATOM 695 C C . ASN A 1 88 ? 4.937 -2.020 -3.458 1.00 86.75 88 ASN A C 1
ATOM 697 O O . ASN A 1 88 ? 5.711 -1.070 -3.521 1.00 86.75 88 ASN A O 1
ATOM 701 N N . VAL A 1 89 ? 4.953 -2.899 -2.452 1.00 81.75 89 VAL A N 1
ATOM 702 C CA . VAL A 1 89 ? 5.929 -2.844 -1.354 1.00 81.75 89 VAL A CA 1
ATOM 703 C C . VAL A 1 89 ? 7.354 -3.029 -1.877 1.00 81.75 89 VAL A C 1
ATOM 705 O O . VAL A 1 89 ? 8.238 -2.270 -1.492 1.00 81.75 89 VAL A O 1
ATOM 708 N N . GLU A 1 90 ? 7.580 -3.992 -2.779 1.00 79.94 90 GLU A N 1
ATOM 709 C CA . GLU A 1 90 ? 8.891 -4.196 -3.416 1.00 79.94 90 GLU A CA 1
ATOM 710 C C . GLU A 1 90 ? 9.350 -2.955 -4.202 1.00 79.94 90 GLU A C 1
ATOM 712 O O . GLU A 1 90 ? 10.519 -2.579 -4.136 1.00 79.94 90 GLU A O 1
ATOM 717 N N . ASN A 1 91 ? 8.431 -2.302 -4.917 1.00 83.75 91 ASN A N 1
ATOM 718 C CA . ASN A 1 91 ? 8.725 -1.138 -5.754 1.00 83.75 91 ASN A CA 1
ATOM 719 C C . ASN A 1 91 ? 8.813 0.181 -4.972 1.00 83.75 91 ASN A C 1
ATOM 721 O O . ASN A 1 91 ? 9.308 1.171 -5.506 1.00 83.75 91 ASN A O 1
ATOM 725 N N . SER A 1 92 ? 8.310 0.222 -3.737 1.00 84.62 92 SER A N 1
ATOM 726 C CA . SER A 1 92 ? 8.256 1.426 -2.895 1.00 84.62 92 SER A CA 1
ATOM 727 C C . SER A 1 92 ? 8.861 1.171 -1.509 1.00 84.62 92 SER A C 1
ATOM 729 O O . SER A 1 92 ? 8.180 1.352 -0.498 1.00 84.62 92 SER A O 1
ATOM 731 N N . PRO A 1 93 ? 10.142 0.763 -1.419 1.00 82.00 93 PRO A N 1
ATOM 732 C CA . PRO A 1 93 ? 10.769 0.357 -0.159 1.00 82.00 93 PRO A CA 1
ATOM 733 C C . PRO 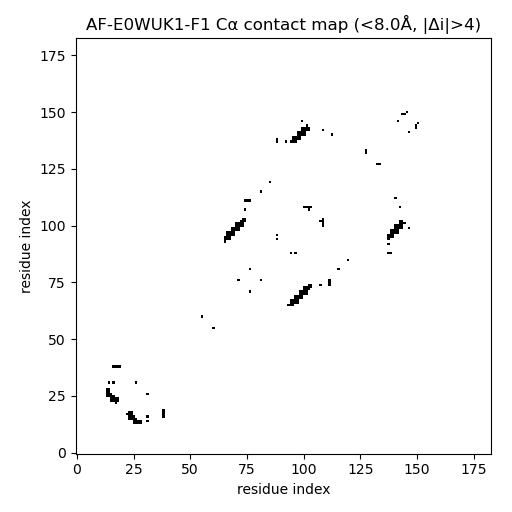A 1 93 ? 10.875 1.485 0.878 1.00 82.00 93 PRO A C 1
ATOM 735 O O . PRO A 1 93 ? 11.039 1.206 2.060 1.00 82.00 93 PRO A O 1
ATOM 738 N N . GLN A 1 94 ? 10.796 2.747 0.462 1.00 82.81 94 GLN A N 1
ATOM 739 C CA . GLN A 1 94 ? 10.792 3.920 1.337 1.00 82.81 94 GLN A CA 1
ATOM 740 C C . GLN A 1 94 ? 9.406 4.254 1.912 1.00 82.81 94 GLN A C 1
ATOM 742 O O . GLN A 1 94 ? 9.308 5.085 2.807 1.00 82.81 94 GLN A O 1
ATOM 747 N N . TYR A 1 95 ? 8.340 3.624 1.410 1.00 88.00 95 TYR A N 1
ATOM 748 C CA . TYR A 1 95 ? 6.978 3.836 1.892 1.00 88.00 95 TYR A CA 1
ATOM 749 C C . TYR A 1 95 ? 6.576 2.763 2.899 1.00 88.00 95 TYR A C 1
ATOM 751 O O . TYR A 1 95 ? 6.885 1.579 2.749 1.00 88.00 95 TYR A O 1
ATOM 759 N N . LYS A 1 96 ? 5.800 3.174 3.902 1.00 88.88 96 LYS A N 1
ATOM 760 C CA . LYS A 1 96 ? 5.101 2.255 4.796 1.00 88.88 96 LYS A CA 1
ATOM 761 C C . LYS A 1 96 ? 3.754 1.879 4.184 1.00 88.88 96 LYS A C 1
ATOM 763 O O . LYS A 1 96 ? 2.898 2.736 3.996 1.00 88.88 96 LYS A O 1
ATOM 768 N N . SER A 1 97 ? 3.556 0.603 3.885 1.00 88.81 97 SER A N 1
ATOM 769 C CA . SER A 1 97 ? 2.272 0.074 3.423 1.00 88.81 97 SER A CA 1
ATOM 770 C C . SER A 1 97 ? 1.400 -0.307 4.618 1.00 88.81 97 SER A C 1
ATOM 772 O O . SER A 1 97 ? 1.806 -1.119 5.442 1.00 88.81 97 SER A O 1
ATOM 774 N N . ILE A 1 98 ? 0.210 0.274 4.727 1.00 90.38 98 ILE A N 1
ATOM 775 C CA . ILE A 1 98 ? -0.738 0.031 5.819 1.00 90.38 98 ILE A CA 1
ATOM 776 C C . ILE A 1 98 ? -1.993 -0.584 5.209 1.00 90.38 98 ILE A C 1
ATOM 778 O O . ILE A 1 98 ? -2.598 0.015 4.328 1.00 90.38 98 ILE A O 1
ATOM 782 N N . ILE A 1 99 ? -2.358 -1.785 5.642 1.00 89.00 99 ILE A N 1
ATOM 783 C CA . ILE A 1 99 ? -3.543 -2.506 5.182 1.00 89.00 99 ILE A CA 1
ATOM 784 C C . ILE A 1 99 ? -4.579 -2.448 6.295 1.00 89.00 99 ILE A C 1
ATOM 786 O O . ILE A 1 99 ? -4.402 -3.064 7.345 1.00 89.00 99 ILE A O 1
ATOM 790 N N . HIS A 1 100 ? -5.646 -1.710 6.041 1.00 90.88 100 HIS A N 1
ATOM 791 C CA . HIS A 1 100 ? -6.813 -1.611 6.899 1.00 90.88 100 HIS A CA 1
ATOM 792 C C . HIS A 1 100 ? -7.800 -2.702 6.510 1.00 90.88 100 HIS A C 1
ATOM 794 O O . HIS A 1 100 ? -8.163 -2.807 5.337 1.00 90.88 100 HIS A O 1
ATOM 800 N N . VAL A 1 101 ? -8.192 -3.532 7.468 1.00 89.00 101 VAL A N 1
ATOM 801 C CA . VAL A 1 101 ? -9.086 -4.669 7.244 1.00 89.00 101 VAL A CA 1
ATOM 802 C C . VAL A 1 101 ? -10.366 -4.443 8.029 1.00 89.00 101 VAL A C 1
ATOM 804 O O . VAL A 1 101 ? -10.331 -4.413 9.253 1.00 89.00 101 VAL A O 1
ATOM 807 N N . ASP A 1 102 ? -11.473 -4.306 7.311 1.00 88.88 102 ASP A N 1
ATOM 808 C CA . ASP A 1 102 ? -12.824 -4.315 7.865 1.00 88.88 102 ASP A CA 1
ATOM 809 C C . ASP A 1 102 ? -13.303 -5.766 7.937 1.00 88.88 102 ASP A C 1
ATOM 811 O O . ASP A 1 102 ? -13.527 -6.414 6.906 1.00 88.88 102 ASP A O 1
ATOM 815 N N . ALA A 1 103 ? -13.336 -6.309 9.151 1.00 84.31 103 ALA A N 1
ATOM 816 C CA . ALA A 1 103 ? -13.683 -7.695 9.412 1.00 84.31 103 ALA A CA 1
ATOM 817 C C . ALA A 1 103 ? -14.785 -7.760 10.465 1.00 84.31 103 ALA A C 1
ATOM 819 O O . ALA A 1 103 ? -14.626 -7.244 11.566 1.00 84.31 103 ALA A O 1
ATOM 820 N N . ASP A 1 104 ? -15.835 -8.530 10.178 1.00 83.25 104 ASP A N 1
ATOM 821 C CA . ASP A 1 104 ? -17.017 -8.651 11.046 1.00 83.25 104 ASP A CA 1
ATOM 822 C C . ASP A 1 104 ? -16.717 -9.228 12.443 1.00 83.25 104 ASP A C 1
ATOM 824 O O . ASP A 1 104 ? -17.558 -9.206 13.342 1.00 83.25 104 ASP A O 1
ATOM 828 N N . SER A 1 105 ? -15.527 -9.805 12.645 1.00 83.94 105 SER A N 1
ATOM 829 C CA . SER A 1 105 ? -15.081 -10.269 13.956 1.00 83.94 105 SER A CA 1
ATOM 830 C C . SER A 1 105 ? -13.561 -10.283 14.097 1.00 83.94 105 SER A C 1
ATOM 832 O O . SER A 1 105 ? -12.817 -10.517 13.139 1.00 83.94 105 SER A O 1
ATOM 834 N N . SER A 1 106 ? -13.094 -10.187 15.345 1.00 84.94 106 SER A N 1
ATOM 835 C CA . SER A 1 106 ? -11.669 -10.311 15.684 1.00 84.94 106 SER A CA 1
ATOM 836 C C . SER A 1 106 ? -11.055 -11.654 15.257 1.00 84.94 106 SER A C 1
ATOM 838 O O . SER A 1 106 ? -9.854 -11.738 14.994 1.00 84.94 106 SER A O 1
ATOM 840 N N . THR A 1 107 ? -11.860 -12.718 15.165 1.00 85.94 107 THR A N 1
ATOM 841 C CA . THR A 1 107 ? -11.422 -14.031 14.671 1.00 85.94 107 THR A CA 1
ATOM 842 C C . THR A 1 107 ? -11.125 -13.982 13.174 1.00 85.94 107 THR A C 1
ATOM 844 O O . THR A 1 107 ? -10.064 -14.446 12.752 1.00 85.94 107 THR A O 1
ATOM 847 N N . ILE A 1 108 ? -12.017 -13.372 12.386 1.00 83.44 108 ILE A N 1
ATOM 848 C CA . ILE A 1 108 ? -11.829 -13.176 10.941 1.00 83.44 108 ILE A CA 1
ATOM 849 C C . ILE A 1 108 ? -10.615 -12.275 10.697 1.00 83.44 108 ILE A C 1
ATOM 851 O O . ILE A 1 108 ? -9.732 -12.637 9.918 1.00 83.44 108 ILE A O 1
ATOM 855 N N . PHE A 1 109 ? -10.492 -11.170 11.439 1.00 87.38 109 PHE A N 1
ATOM 856 C CA . PHE A 1 109 ? -9.330 -10.286 11.351 1.00 87.38 109 PHE A CA 1
ATOM 857 C C . PHE A 1 109 ? -8.009 -11.028 11.602 1.00 87.38 109 PHE A C 1
ATOM 859 O O . PHE A 1 109 ? -7.064 -10.915 10.818 1.00 87.38 109 PHE A O 1
ATOM 866 N N . LYS A 1 110 ? -7.931 -11.833 12.672 1.00 86.56 110 LYS A N 1
ATOM 867 C CA . LYS A 1 110 ? -6.732 -12.625 12.995 1.00 86.56 110 LYS A CA 1
ATOM 868 C C . LYS A 1 110 ? -6.376 -13.601 11.880 1.00 86.56 110 LYS A C 1
ATOM 870 O O . LYS A 1 110 ? -5.193 -13.750 11.569 1.00 86.56 110 LYS A O 1
ATOM 875 N N . GLU A 1 111 ? -7.370 -14.239 11.271 1.00 84.00 111 GLU A N 1
ATOM 876 C CA . GLU A 1 111 ? -7.150 -15.174 10.171 1.00 84.00 111 GLU A CA 1
ATOM 877 C C . GLU A 1 111 ? -6.659 -14.458 8.905 1.00 84.00 111 GLU A C 1
ATOM 879 O O . GLU A 1 111 ? -5.649 -14.867 8.328 1.00 84.00 111 GLU A O 1
ATOM 884 N N . ILE A 1 112 ? -7.270 -13.330 8.529 1.00 80.81 112 ILE A N 1
ATOM 885 C CA . ILE A 1 112 ? -6.804 -12.489 7.414 1.00 80.81 112 ILE A CA 1
ATOM 886 C C . ILE A 1 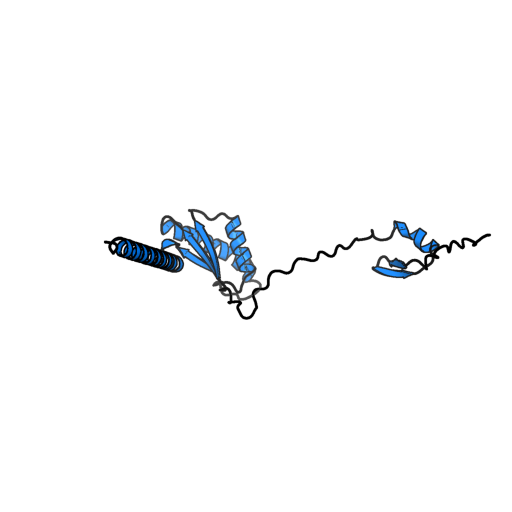112 ? -5.370 -12.012 7.671 1.00 80.81 112 ILE A C 1
ATOM 888 O O . ILE A 1 112 ? -4.492 -12.166 6.818 1.00 80.81 112 ILE A O 1
ATOM 892 N N . LYS A 1 113 ? -5.091 -11.498 8.874 1.00 85.19 113 LYS A N 1
ATOM 893 C CA . LYS A 1 113 ? -3.757 -11.043 9.284 1.00 85.19 113 LYS A CA 1
ATOM 894 C C . LYS A 1 113 ? -2.727 -12.168 9.203 1.00 85.19 113 LYS A C 1
ATOM 896 O O . LYS A 1 113 ? -1.617 -11.949 8.718 1.00 85.19 113 LYS A O 1
ATOM 901 N N . ARG A 1 114 ? -3.086 -13.387 9.620 1.00 83.00 114 ARG A N 1
ATOM 902 C CA . ARG A 1 114 ? -2.234 -14.580 9.506 1.00 83.00 114 ARG A CA 1
ATOM 903 C C . ARG A 1 114 ? -1.963 -14.942 8.046 1.00 83.00 114 ARG A C 1
ATOM 905 O O . ARG A 1 114 ? -0.811 -15.188 7.694 1.00 83.00 114 ARG A O 1
ATOM 912 N N . GLN A 1 115 ? -2.982 -14.955 7.186 1.00 77.75 115 GLN A N 1
ATOM 913 C CA . GLN A 1 115 ? -2.825 -15.259 5.759 1.00 77.75 115 GLN A CA 1
ATOM 914 C C . GLN A 1 115 ? -1.944 -14.235 5.040 1.00 77.75 115 GLN A C 1
ATOM 916 O O . GLN A 1 115 ? -1.062 -14.619 4.265 1.00 77.75 115 GLN A O 1
ATOM 921 N N . LEU A 1 116 ? -2.157 -12.948 5.327 1.00 76.25 116 LEU A N 1
ATOM 922 C CA . LEU A 1 116 ? -1.340 -11.850 4.825 1.00 76.25 116 LEU A CA 1
ATOM 923 C C . LEU A 1 116 ? 0.110 -12.014 5.270 1.00 76.25 116 LEU A C 1
ATOM 925 O O . LEU A 1 116 ? 0.994 -12.095 4.420 1.00 76.25 116 LEU A O 1
ATOM 929 N N . ASN A 1 117 ? 0.348 -12.161 6.576 1.00 77.00 117 ASN A N 1
ATOM 930 C CA . ASN A 1 117 ? 1.689 -12.355 7.117 1.00 77.00 117 ASN A CA 1
ATOM 931 C C . ASN A 1 117 ? 2.373 -13.570 6.498 1.00 77.00 117 ASN A C 1
ATOM 933 O O . ASN A 1 117 ? 3.517 -13.453 6.076 1.00 77.00 117 ASN A O 1
ATOM 937 N N . ASN A 1 118 ? 1.690 -14.707 6.368 1.00 73.25 118 ASN A N 1
ATOM 938 C CA . ASN A 1 118 ? 2.277 -15.910 5.785 1.00 73.25 118 ASN A CA 1
ATOM 939 C C . ASN A 1 118 ? 2.668 -15.700 4.322 1.00 73.25 118 ASN A C 1
ATOM 941 O O . ASN A 1 118 ? 3.797 -15.983 3.951 1.00 73.25 118 ASN A O 1
ATOM 945 N N . LYS A 1 119 ? 1.781 -15.163 3.482 1.00 68.25 119 LYS A N 1
ATOM 946 C CA . LYS A 1 119 ? 2.067 -14.993 2.049 1.00 68.25 119 LYS A CA 1
ATOM 947 C C . LYS A 1 119 ? 3.093 -13.902 1.762 1.00 68.25 119 LYS A C 1
ATOM 949 O O . LYS A 1 119 ? 3.929 -14.086 0.877 1.00 68.25 119 LYS A O 1
ATOM 954 N N . ILE A 1 120 ? 3.039 -12.803 2.512 1.00 67.25 120 ILE A N 1
ATOM 955 C CA . ILE A 1 120 ? 4.043 -11.739 2.477 1.00 67.25 120 ILE A CA 1
ATOM 956 C C . ILE A 1 120 ? 5.386 -12.330 2.901 1.00 67.25 120 ILE A C 1
ATOM 958 O O . ILE A 1 120 ? 6.346 -12.252 2.145 1.00 67.25 120 ILE A O 1
ATOM 962 N N . THR A 1 121 ? 5.439 -13.016 4.044 1.00 64.38 121 THR A N 1
ATOM 963 C CA . THR A 1 121 ? 6.669 -13.638 4.546 1.00 64.38 121 THR A CA 1
ATOM 964 C C . THR A 1 121 ? 7.205 -14.667 3.557 1.00 64.38 121 THR A C 1
ATOM 966 O O . THR A 1 121 ? 8.373 -14.587 3.225 1.00 64.38 121 THR A O 1
ATOM 969 N N . THR A 1 122 ? 6.393 -15.571 3.001 1.00 61.56 122 THR A N 1
ATOM 970 C CA . THR A 1 122 ? 6.866 -16.603 2.062 1.00 61.56 122 THR A CA 1
ATOM 971 C C . THR A 1 122 ? 7.378 -16.021 0.741 1.00 61.56 122 THR A C 1
ATOM 973 O O . THR A 1 122 ? 8.411 -16.466 0.257 1.00 61.56 122 THR A O 1
ATOM 976 N N . LYS A 1 123 ? 6.719 -15.016 0.144 1.00 59.97 123 LYS A N 1
ATOM 977 C CA . LYS A 1 123 ? 7.211 -14.415 -1.113 1.00 59.97 123 LYS A CA 1
ATOM 978 C C . LYS A 1 123 ? 8.422 -13.506 -0.902 1.00 59.97 123 LYS A C 1
ATOM 980 O O . LYS A 1 123 ? 9.307 -13.463 -1.754 1.00 59.97 123 LYS A O 1
ATOM 985 N N . ILE A 1 124 ? 8.465 -12.802 0.226 1.00 57.34 124 ILE A N 1
ATOM 986 C CA . ILE A 1 124 ? 9.518 -11.837 0.537 1.00 57.34 124 ILE A CA 1
ATOM 987 C C . ILE A 1 124 ? 10.761 -12.541 1.106 1.00 57.34 124 ILE A C 1
ATOM 989 O O . ILE A 1 124 ? 11.867 -12.219 0.678 1.00 57.34 124 ILE A O 1
ATOM 993 N N . PHE A 1 125 ? 10.632 -13.546 1.984 1.00 51.94 125 PHE A N 1
ATOM 994 C CA . PHE A 1 125 ? 11.792 -14.280 2.522 1.00 51.94 125 PHE A CA 1
ATOM 995 C C . PHE A 1 125 ? 12.594 -14.990 1.432 1.00 51.94 125 PHE A C 1
ATOM 997 O O . PHE A 1 125 ? 13.819 -14.908 1.461 1.00 51.94 125 PHE A O 1
ATOM 1004 N N . GLU A 1 126 ? 11.938 -15.633 0.463 1.00 53.22 126 GLU A N 1
ATOM 1005 C CA . GLU A 1 126 ? 12.619 -16.365 -0.618 1.00 53.22 126 GLU A CA 1
ATOM 1006 C C . GLU A 1 126 ? 13.461 -15.440 -1.516 1.00 53.22 126 GLU A C 1
ATOM 1008 O O . GLU A 1 126 ? 14.518 -15.823 -2.018 1.00 53.22 126 GLU A O 1
ATOM 1013 N N . LYS A 1 127 ? 13.038 -14.181 -1.683 1.00 50.94 127 LYS A N 1
ATOM 1014 C CA . LYS A 1 127 ? 13.691 -13.212 -2.577 1.00 50.94 127 LYS A CA 1
ATOM 1015 C C . LYS A 1 127 ? 14.680 -12.286 -1.855 1.00 50.94 127 LYS A C 1
ATOM 1017 O O . LYS A 1 127 ? 15.629 -11.814 -2.475 1.00 50.94 127 LYS A O 1
ATOM 1022 N N . ILE A 1 128 ? 14.478 -12.030 -0.557 1.00 49.44 128 ILE A N 1
ATOM 1023 C CA . ILE A 1 128 ? 15.271 -11.073 0.235 1.00 49.44 128 ILE A CA 1
ATOM 1024 C C . ILE A 1 128 ? 16.443 -11.730 0.981 1.00 49.44 128 ILE A C 1
ATOM 1026 O O . ILE A 1 128 ? 17.509 -11.113 1.053 1.00 49.44 128 ILE A O 1
ATOM 1030 N N . LYS A 1 129 ? 16.330 -12.986 1.457 1.00 48.00 129 LYS A N 1
ATOM 1031 C CA . LYS 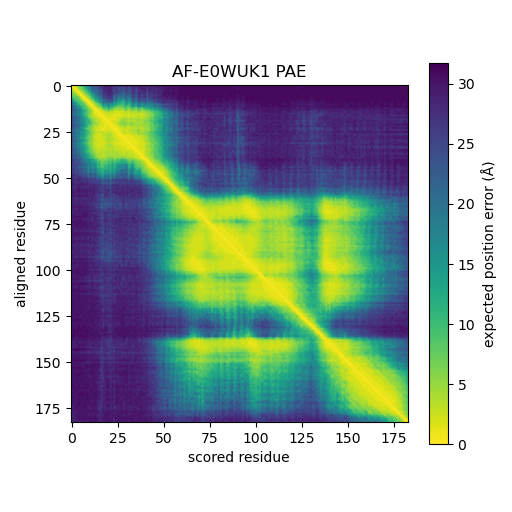A 1 129 ? 17.446 -13.670 2.157 1.00 48.00 129 LYS A CA 1
ATOM 1032 C C . LYS A 1 129 ? 18.712 -13.796 1.304 1.00 48.00 129 LYS A C 1
ATOM 1034 O O . LYS A 1 129 ? 19.803 -13.886 1.853 1.00 48.00 129 LYS A O 1
ATOM 1039 N N . SER A 1 130 ? 18.571 -13.805 -0.020 1.00 45.69 130 SER A N 1
ATOM 1040 C CA . SER A 1 130 ? 19.681 -13.984 -0.958 1.00 45.69 130 SER A CA 1
ATOM 1041 C C . SER A 1 130 ? 20.393 -12.690 -1.354 1.00 45.69 130 SER A C 1
ATOM 1043 O O . SER A 1 130 ? 21.454 -12.784 -1.968 1.00 45.69 130 SER A O 1
ATOM 1045 N N . LYS A 1 131 ? 19.859 -11.494 -1.043 1.00 47.12 131 LYS A N 1
ATOM 1046 C CA . LYS A 1 131 ? 20.387 -10.263 -1.659 1.00 47.12 131 LYS A CA 1
ATOM 1047 C C . LYS A 1 131 ? 20.700 -9.109 -0.718 1.00 47.12 131 LYS A C 1
ATOM 1049 O O . LYS A 1 131 ? 21.724 -8.468 -0.918 1.00 47.12 131 LYS A O 1
ATOM 1054 N N . LEU A 1 132 ? 19.863 -8.792 0.266 1.00 44.84 132 LEU A N 1
ATOM 1055 C CA . LEU A 1 132 ? 20.013 -7.545 1.027 1.00 44.84 132 LEU A CA 1
ATOM 1056 C C . LEU A 1 132 ? 19.395 -7.730 2.417 1.00 44.84 132 LEU A C 1
ATOM 1058 O O . LEU A 1 132 ? 18.232 -8.105 2.508 1.00 44.84 132 LEU A O 1
ATOM 1062 N N . GLY A 1 133 ? 20.155 -7.482 3.489 1.00 46.22 133 GLY A N 1
ATOM 1063 C CA . GLY A 1 133 ? 19.724 -7.620 4.888 1.00 46.22 133 GLY A CA 1
ATOM 1064 C C . GLY A 1 133 ? 18.607 -6.649 5.297 1.00 46.22 133 GLY A C 1
ATOM 1065 O O . GLY A 1 133 ? 18.829 -5.742 6.093 1.00 46.22 133 GLY A O 1
ATOM 1066 N N . TYR A 1 134 ? 17.409 -6.825 4.742 1.00 43.88 134 TYR A N 1
ATOM 1067 C CA . TYR A 1 134 ? 16.241 -5.992 5.000 1.00 43.88 134 TYR A CA 1
ATOM 1068 C C . TYR A 1 134 ? 15.498 -6.418 6.265 1.00 43.88 134 TYR A C 1
ATOM 1070 O O . TYR A 1 134 ? 15.233 -7.594 6.516 1.00 43.88 134 TYR A O 1
ATOM 1078 N N . LYS A 1 135 ? 15.103 -5.404 7.035 1.00 44.50 135 LYS A N 1
ATOM 1079 C CA . LYS A 1 135 ? 14.231 -5.506 8.202 1.00 44.50 135 LYS A CA 1
ATOM 1080 C C . LYS A 1 135 ? 12.782 -5.670 7.722 1.00 44.50 135 LYS A C 1
ATOM 1082 O O . LYS A 1 135 ? 12.270 -4.832 6.985 1.00 44.50 135 LYS A O 1
ATOM 1087 N N . MET A 1 136 ? 12.129 -6.757 8.132 1.00 51.84 136 MET A N 1
ATOM 1088 C CA . MET A 1 136 ? 10.700 -7.042 7.920 1.00 51.84 136 MET A CA 1
ATOM 1089 C C . MET A 1 136 ? 9.812 -6.014 8.652 1.00 51.84 136 MET A C 1
ATOM 1091 O O . MET A 1 136 ? 9.266 -6.328 9.706 1.00 51.84 136 MET A O 1
ATOM 1095 N N . SER A 1 137 ? 9.695 -4.771 8.168 1.00 58.00 137 SER A N 1
ATOM 1096 C CA . SER A 1 137 ? 8.924 -3.750 8.909 1.00 58.00 137 SER A CA 1
ATOM 1097 C C . SER A 1 137 ? 8.167 -2.697 8.093 1.00 58.00 137 SER A C 1
ATOM 1099 O O . SER A 1 137 ? 7.625 -1.774 8.693 1.00 58.00 137 SER A O 1
ATOM 1101 N N . ASN A 1 138 ? 8.065 -2.815 6.765 1.00 74.62 138 ASN A N 1
ATOM 1102 C CA . ASN A 1 138 ? 7.393 -1.781 5.954 1.00 74.62 138 ASN A CA 1
ATOM 1103 C C . ASN A 1 138 ? 5.926 -2.097 5.627 1.00 74.62 138 ASN A C 1
ATOM 1105 O O . ASN A 1 138 ? 5.307 -1.361 4.863 1.00 74.62 138 ASN A O 1
ATOM 1109 N N . ILE A 1 139 ? 5.366 -3.164 6.203 1.00 81.12 139 ILE A N 1
ATOM 1110 C CA . ILE A 1 139 ? 3.946 -3.503 6.086 1.00 81.12 139 ILE A CA 1
ATOM 1111 C C . ILE A 1 139 ? 3.327 -3.551 7.480 1.00 81.12 139 ILE A C 1
ATOM 1113 O O . ILE A 1 139 ? 3.853 -4.209 8.376 1.00 81.12 139 ILE A O 1
ATO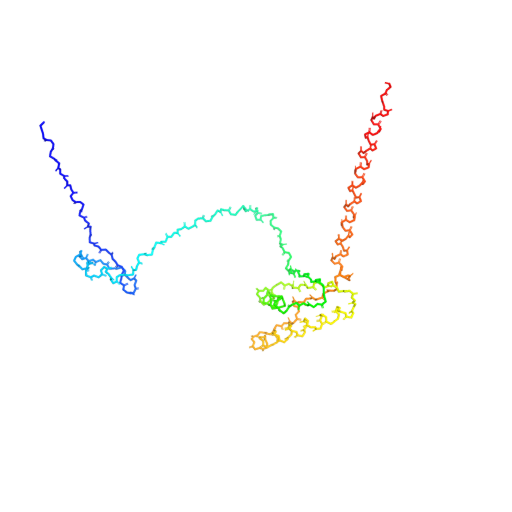M 1117 N N . GLU A 1 140 ? 2.200 -2.873 7.648 1.00 86.94 140 GLU A N 1
ATOM 1118 C CA . GLU A 1 140 ? 1.376 -2.895 8.851 1.00 86.94 140 GLU A CA 1
ATOM 1119 C C . GLU A 1 140 ? -0.042 -3.344 8.487 1.00 86.94 140 GLU A C 1
ATOM 1121 O O . GLU A 1 140 ? -0.577 -2.924 7.467 1.00 86.94 140 GLU A O 1
ATOM 1126 N N . ILE A 1 141 ? -0.646 -4.202 9.310 1.00 87.31 141 ILE A N 1
ATOM 1127 C CA . ILE A 1 141 ? -2.026 -4.671 9.129 1.00 87.31 141 ILE A CA 1
ATOM 1128 C C . ILE A 1 141 ? -2.820 -4.260 10.362 1.00 87.31 141 ILE A C 1
ATOM 1130 O O . ILE A 1 141 ? -2.479 -4.681 11.478 1.00 87.31 141 ILE A O 1
ATOM 1134 N N . ARG A 1 142 ? -3.859 -3.459 10.143 1.00 89.75 142 ARG A N 1
ATOM 1135 C CA . ARG A 1 142 ? -4.714 -2.876 11.175 1.00 89.75 142 ARG A CA 1
ATOM 1136 C C . ARG A 1 142 ? -6.150 -3.324 10.991 1.00 89.75 142 ARG A C 1
ATOM 1138 O O . ARG A 1 142 ? -6.596 -3.529 9.864 1.00 89.75 142 ARG A O 1
ATOM 1145 N N . ASP A 1 143 ? -6.831 -3.486 12.111 1.00 87.56 143 ASP A N 1
ATOM 1146 C CA . ASP A 1 143 ? -8.277 -3.648 12.128 1.00 87.56 143 ASP A CA 1
ATOM 1147 C C . ASP A 1 143 ? -8.895 -2.268 11.888 1.00 87.56 143 ASP A C 1
ATOM 1149 O O . ASP A 1 143 ? -8.489 -1.303 12.540 1.00 87.56 143 ASP A O 1
ATOM 1153 N N . LEU A 1 144 ? -9.815 -2.157 10.928 1.00 87.69 144 LEU A N 1
ATOM 1154 C CA . LEU A 1 144 ? -10.466 -0.894 10.590 1.00 87.69 144 LEU A CA 1
ATOM 1155 C C . LEU A 1 144 ? -11.198 -0.307 11.807 1.00 87.69 144 LEU A C 1
ATOM 1157 O O . LEU A 1 144 ? -11.148 0.903 12.016 1.00 87.69 144 LEU A O 1
ATOM 1161 N N . HIS A 1 145 ? -11.832 -1.156 12.623 1.00 81.38 145 HIS A N 1
ATOM 1162 C CA . HIS A 1 145 ? -12.627 -0.727 13.775 1.00 81.38 145 HIS A CA 1
ATOM 1163 C C . HIS A 1 145 ? -11.77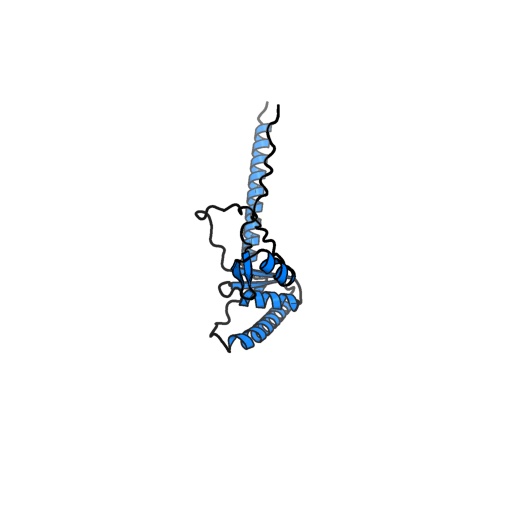2 -0.220 14.941 1.00 81.38 145 HIS A C 1
ATOM 1165 O O . HIS A 1 145 ? -12.239 0.575 15.753 1.00 81.38 145 HIS A O 1
ATOM 1171 N N . GLU A 1 146 ? -10.522 -0.675 15.029 1.00 81.62 146 GLU A N 1
ATOM 1172 C CA . GLU A 1 146 ? -9.584 -0.291 16.090 1.00 81.62 146 GLU A CA 1
ATOM 1173 C C . GLU A 1 146 ? -8.552 0.746 15.614 1.00 81.62 146 GLU A C 1
ATOM 1175 O O . GLU A 1 146 ? -7.698 1.181 16.392 1.00 81.62 146 GLU A O 1
ATOM 1180 N N . ASP A 1 147 ? -8.584 1.149 14.339 1.00 82.94 147 ASP A N 1
ATOM 1181 C CA . ASP A 1 147 ? -7.611 2.099 13.817 1.00 82.94 147 ASP A CA 1
ATOM 1182 C C . ASP A 1 147 ? -7.977 3.541 14.188 1.00 82.94 147 ASP A C 1
ATOM 1184 O O . ASP A 1 147 ? -8.907 4.155 13.655 1.00 82.94 147 ASP A O 1
ATOM 1188 N N . ASN A 1 148 ? -7.135 4.124 15.043 1.00 82.38 148 ASN A N 1
ATOM 1189 C CA . ASN A 1 148 ? -7.156 5.539 15.404 1.00 82.38 148 ASN A CA 1
ATOM 1190 C C . ASN A 1 148 ? -7.237 6.480 14.194 1.00 82.38 148 ASN A C 1
ATOM 1192 O O . ASN A 1 148 ? -7.807 7.559 14.316 1.00 82.38 148 ASN A O 1
ATOM 1196 N N . PHE A 1 149 ? -6.691 6.106 13.033 1.00 80.06 149 PHE A N 1
ATOM 1197 C CA . PHE A 1 149 ? -6.823 6.889 11.806 1.00 80.06 149 PHE A CA 1
ATOM 1198 C C . PHE A 1 149 ? -8.294 7.149 11.447 1.00 80.06 149 PHE A C 1
ATOM 1200 O O . PHE A 1 149 ? -8.656 8.293 11.174 1.00 80.06 149 PHE A O 1
ATOM 1207 N N . PHE A 1 150 ? -9.144 6.118 11.486 1.00 79.31 150 PHE A N 1
ATOM 1208 C CA . PHE A 1 150 ? -10.564 6.244 11.151 1.00 79.31 150 PHE A CA 1
ATOM 1209 C C . PHE A 1 150 ? -11.380 6.838 12.302 1.00 79.31 150 PHE A C 1
ATOM 1211 O O . PHE A 1 150 ? -12.271 7.641 12.039 1.00 79.31 150 PHE A O 1
ATOM 1218 N N . LEU A 1 151 ? -11.017 6.564 13.559 1.00 78.38 151 LEU A N 1
ATOM 1219 C CA . LEU A 1 151 ? -11.643 7.203 14.729 1.00 78.38 151 LEU A CA 1
ATOM 1220 C C . LEU A 1 151 ? -11.430 8.727 14.745 1.00 78.38 151 LEU A C 1
ATOM 1222 O O . LEU A 1 151 ? -12.350 9.504 15.015 1.00 78.38 151 LEU A O 1
ATOM 1226 N N . ILE A 1 152 ? -10.213 9.175 14.420 1.00 81.00 152 ILE A N 1
ATOM 1227 C CA . ILE A 1 152 ? -9.893 10.603 14.303 1.00 81.00 152 ILE A CA 1
ATOM 1228 C C . ILE A 1 152 ? -10.648 11.211 13.121 1.00 81.00 152 ILE A C 1
ATOM 1230 O O . ILE A 1 152 ? -11.184 12.312 13.241 1.00 81.00 152 ILE A O 1
ATOM 1234 N N . LEU A 1 153 ? -10.711 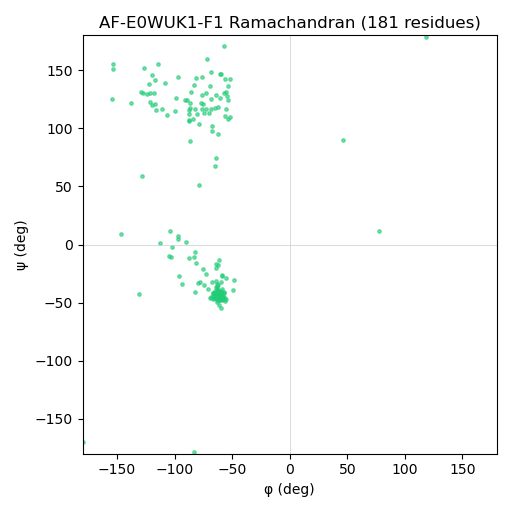10.501 11.991 1.00 77.06 153 LEU A N 1
ATOM 1235 C CA . LEU A 1 153 ? -11.441 10.963 10.814 1.00 77.06 153 LEU A CA 1
ATOM 1236 C C . LEU A 1 153 ? -12.931 11.160 11.124 1.00 77.06 153 LEU A C 1
ATOM 1238 O O . LEU A 1 153 ? -13.498 12.188 10.760 1.00 77.06 153 LEU A O 1
ATOM 1242 N N . GLU A 1 154 ? -13.546 10.212 11.829 1.00 78.12 154 GLU A N 1
ATOM 1243 C CA . GLU A 1 154 ? -14.944 10.300 12.245 1.00 78.12 154 GLU A CA 1
ATOM 1244 C C . GLU A 1 154 ? -15.177 11.507 13.159 1.00 78.12 154 GLU A C 1
ATOM 1246 O O . GLU A 1 154 ? -16.059 12.323 12.885 1.00 78.12 154 GLU A O 1
ATOM 1251 N N . THR A 1 155 ? -14.326 11.692 14.171 1.00 79.19 155 THR A N 1
ATOM 1252 C CA . THR A 1 155 ? -14.389 12.851 15.078 1.00 79.19 155 THR A CA 1
ATOM 1253 C C . THR A 1 155 ? -14.287 14.173 14.311 1.00 79.19 155 THR A C 1
ATOM 1255 O O . THR A 1 155 ? -15.105 15.070 14.500 1.00 79.19 155 THR A O 1
ATOM 1258 N N . GLN A 1 156 ? -13.333 14.293 13.382 1.00 81.12 156 GLN A N 1
ATOM 1259 C CA . GLN A 1 156 ? -13.155 15.506 12.574 1.00 81.12 156 GLN A CA 1
ATOM 1260 C C . GLN A 1 156 ? -14.355 15.799 11.666 1.00 81.12 156 GLN A C 1
ATOM 1262 O O . GLN A 1 156 ? -14.701 16.963 11.440 1.00 81.12 156 GLN A O 1
ATOM 1267 N N . ILE A 1 157 ? -14.984 14.757 11.115 1.00 80.06 157 ILE A N 1
ATOM 1268 C CA . ILE A 1 157 ? -16.205 14.896 10.316 1.00 80.06 157 ILE A CA 1
ATOM 1269 C C . ILE A 1 157 ? -17.351 15.379 11.209 1.00 80.06 157 ILE A C 1
ATOM 1271 O O . ILE A 1 157 ? -18.021 16.349 10.852 1.00 80.06 157 ILE A O 1
ATOM 1275 N N . GLN A 1 158 ? -17.538 14.770 12.382 1.00 79.62 158 GLN A N 1
ATOM 1276 C CA . GLN A 1 158 ? -18.571 15.163 13.342 1.00 79.62 158 GLN A CA 1
ATOM 1277 C C . GLN A 1 158 ? -18.401 16.619 13.800 1.00 79.62 158 GLN A C 1
ATOM 1279 O O . GLN A 1 158 ? -19.357 17.392 13.738 1.00 79.62 158 GLN A O 1
ATOM 1284 N N . GLU A 1 159 ? -17.186 17.032 14.168 1.00 84.81 159 GLU A N 1
ATOM 1285 C CA . GLU A 1 159 ? -16.877 18.418 14.545 1.00 84.81 159 GLU A CA 1
ATOM 1286 C C . GLU A 1 159 ? -17.203 19.405 13.418 1.00 84.81 159 GLU A C 1
ATOM 1288 O O . GLU A 1 159 ? -17.832 20.442 13.648 1.00 84.81 159 GLU A O 1
ATOM 1293 N N . LYS A 1 160 ? -16.827 19.084 12.173 1.00 85.25 160 LYS A N 1
ATOM 1294 C CA . LYS A 1 160 ? -17.172 19.919 11.015 1.00 85.25 160 LYS A CA 1
ATOM 1295 C C . LYS A 1 160 ? -18.681 20.016 10.813 1.00 85.25 160 LYS A C 1
ATOM 1297 O O . LYS A 1 160 ? -19.178 21.115 10.567 1.00 85.25 160 LYS A O 1
ATOM 1302 N N . CYS A 1 161 ? -19.409 18.909 10.933 1.00 84.38 161 CYS A N 1
ATOM 1303 C CA . CYS A 1 161 ? -20.867 18.898 10.824 1.00 84.38 161 CYS A CA 1
ATOM 1304 C C . CYS A 1 161 ? -21.529 19.762 11.908 1.00 84.38 161 CYS A C 1
ATOM 1306 O O . CYS A 1 161 ? -22.401 20.568 11.584 1.00 84.38 161 CYS A O 1
ATOM 1308 N N . ILE A 1 162 ? -21.081 19.656 13.164 1.00 89.19 162 ILE A N 1
ATOM 1309 C CA . ILE A 1 162 ? -21.572 20.478 14.283 1.00 89.19 162 ILE A CA 1
ATOM 1310 C C . ILE A 1 162 ? -21.331 21.964 14.005 1.00 89.19 162 ILE A C 1
ATOM 1312 O O . ILE A 1 162 ? -22.249 22.774 14.137 1.00 89.19 162 ILE A O 1
ATOM 1316 N N . ASN A 1 163 ? -20.126 22.324 13.560 1.00 87.31 163 ASN A N 1
ATOM 1317 C CA . ASN A 1 163 ? -19.774 23.712 13.261 1.00 87.31 163 ASN A CA 1
ATOM 1318 C C . ASN A 1 163 ? -20.625 24.299 12.127 1.00 87.31 163 ASN A C 1
ATOM 1320 O O . ASN A 1 163 ? -21.082 25.438 12.226 1.00 87.31 163 ASN A O 1
ATOM 1324 N N . ILE A 1 164 ? -20.885 23.523 11.070 1.00 89.50 164 ILE A N 1
ATOM 1325 C CA . ILE A 1 164 ? -21.781 23.939 9.983 1.00 89.50 164 ILE A CA 1
ATOM 1326 C C . ILE A 1 164 ? -23.198 24.163 10.521 1.00 89.50 164 ILE A C 1
ATOM 1328 O O . ILE A 1 164 ? -23.819 25.180 10.213 1.00 89.50 164 ILE A O 1
ATOM 1332 N N . PHE A 1 165 ? -23.704 23.249 11.351 1.00 85.69 165 PHE A N 1
ATOM 1333 C CA . PHE A 1 165 ? -25.046 23.363 11.916 1.00 85.69 165 PHE A CA 1
ATOM 1334 C C . PHE A 1 165 ? -25.188 24.596 12.820 1.00 85.69 165 PHE A C 1
ATOM 1336 O O . PHE A 1 165 ? -26.164 25.337 12.702 1.00 85.69 165 PHE A O 1
ATOM 1343 N N . ALA A 1 166 ? -24.184 24.873 13.657 1.00 85.56 166 ALA A N 1
ATOM 1344 C CA . ALA A 1 166 ? -24.142 26.063 14.504 1.00 85.56 166 ALA A CA 1
ATOM 1345 C C . ALA A 1 166 ? -24.166 27.359 13.674 1.00 85.56 166 ALA A C 1
ATOM 1347 O O . ALA A 1 166 ? -24.977 28.245 13.942 1.00 85.56 166 ALA A O 1
ATOM 1348 N N . GLN A 1 167 ? -23.353 27.440 12.614 1.00 88.19 167 GLN A N 1
ATOM 1349 C CA . GLN A 1 167 ? -23.324 28.601 11.715 1.00 88.19 167 GLN A CA 1
ATOM 1350 C C . GLN A 1 167 ? -24.660 28.825 10.996 1.00 88.19 167 GLN A C 1
ATOM 1352 O O . GLN A 1 167 ? -25.100 29.964 10.830 1.00 88.19 167 GLN A O 1
ATOM 1357 N N . VAL A 1 168 ? -25.319 27.749 10.556 1.00 87.94 168 VAL A N 1
ATOM 1358 C CA . VAL A 1 168 ? -26.641 27.835 9.920 1.00 87.94 168 VAL A CA 1
ATOM 1359 C C . VAL A 1 168 ? -27.694 28.293 10.930 1.00 87.94 168 VAL A C 1
ATOM 1361 O O . VAL A 1 168 ? -28.475 29.191 10.620 1.00 87.94 168 VAL A O 1
ATOM 1364 N N . SER A 1 169 ? -27.686 27.740 12.145 1.00 85.00 169 SER A N 1
ATOM 1365 C CA . SER A 1 169 ? -28.610 28.138 13.210 1.00 85.00 169 SER A CA 1
ATOM 1366 C C . SER A 1 169 ? -28.449 29.611 13.586 1.00 85.00 169 SER A C 1
ATOM 1368 O O . SER A 1 169 ? -29.446 30.307 13.754 1.00 85.00 169 SER A O 1
ATOM 1370 N N . GLU A 1 170 ? -27.216 30.109 13.689 1.00 90.00 170 GLU A N 1
ATOM 1371 C CA . GLU A 1 170 ? -26.947 31.514 13.998 1.00 90.00 170 GLU A CA 1
ATOM 1372 C C . GLU A 1 170 ? -27.487 32.442 12.901 1.00 90.00 170 GLU A C 1
ATOM 1374 O O . GLU A 1 170 ? -28.175 33.421 13.197 1.00 90.00 170 GLU A O 1
ATOM 1379 N N . LYS A 1 171 ? -27.271 32.091 11.626 1.00 86.88 171 LYS A N 1
ATOM 1380 C CA . LYS A 1 171 ? -27.817 32.848 10.489 1.00 86.88 171 LYS A CA 1
ATOM 1381 C C . LYS A 1 171 ? -29.344 32.873 10.470 1.00 86.88 171 LYS A C 1
ATOM 1383 O O . LYS A 1 171 ? -29.922 33.913 10.160 1.00 86.88 171 LYS A O 1
ATOM 1388 N N . ILE A 1 172 ? -30.001 31.762 10.804 1.00 85.62 172 ILE A N 1
ATOM 1389 C CA . ILE A 1 172 ? -31.469 31.697 10.891 1.00 85.62 172 ILE A CA 1
ATOM 1390 C C . ILE A 1 172 ? -31.974 32.599 12.022 1.00 85.62 172 ILE A C 1
ATOM 1392 O O . ILE A 1 172 ? -32.903 33.376 11.809 1.00 85.62 172 ILE A O 1
ATOM 1396 N N . THR A 1 173 ? -31.337 32.560 13.194 1.00 84.81 173 THR A N 1
ATOM 1397 C CA . THR A 1 173 ? -31.697 33.419 14.333 1.00 84.81 173 THR A CA 1
ATOM 1398 C C . THR A 1 173 ? -31.528 34.902 13.999 1.00 84.81 173 THR A C 1
ATOM 1400 O O . THR A 1 173 ? -32.423 35.695 14.283 1.00 84.81 173 THR A O 1
ATOM 1403 N N . GLN A 1 174 ? -30.428 35.284 13.341 1.00 83.75 174 GLN A N 1
ATOM 1404 C CA . GLN A 1 174 ? -30.200 36.663 12.889 1.00 83.75 174 GLN A CA 1
ATOM 1405 C C . GLN A 1 174 ? -31.255 37.117 11.867 1.00 83.75 174 GLN A C 1
ATOM 1407 O O . GLN A 1 174 ? -31.752 38.240 11.951 1.00 83.75 174 GLN A O 1
ATOM 1412 N N . GLN A 1 175 ? -31.648 36.245 10.930 1.00 78.62 175 GLN A N 1
ATOM 1413 C CA . GLN A 1 175 ? -32.739 36.542 9.997 1.00 78.62 175 GLN A CA 1
ATOM 1414 C C . GLN A 1 175 ? -34.070 36.728 10.724 1.00 78.62 175 GLN A C 1
ATOM 1416 O O . GLN A 1 175 ? -34.755 37.715 10.477 1.00 78.62 175 GLN A O 1
ATOM 1421 N N . GLN A 1 176 ? -34.433 35.828 11.640 1.00 77.56 176 GLN A N 1
ATOM 1422 C CA . GLN A 1 176 ? -35.675 35.945 12.406 1.00 77.56 176 GLN A CA 1
ATOM 1423 C C . GLN A 1 176 ? -35.702 37.237 13.224 1.00 77.56 176 GLN A C 1
ATOM 1425 O O . GLN A 1 176 ? -36.691 37.960 13.167 1.00 77.56 176 GLN A O 1
ATOM 1430 N N . GLN A 1 177 ? -34.604 37.583 13.904 1.00 76.19 177 GLN A N 1
ATOM 1431 C CA . GLN A 1 177 ? -34.493 38.845 14.637 1.00 76.19 177 GLN A CA 1
ATOM 1432 C C . GLN A 1 177 ? -34.730 40.054 13.730 1.00 76.19 177 GLN A C 1
ATOM 1434 O O . GLN A 1 177 ? -35.485 40.928 14.128 1.00 76.19 177 GLN A O 1
ATOM 1439 N N . MET A 1 178 ? -34.192 40.072 12.504 1.00 67.94 178 MET A N 1
ATOM 1440 C CA . MET A 1 178 ? -34.448 41.140 11.523 1.00 67.94 178 MET A CA 1
ATOM 1441 C C . MET A 1 178 ? -35.927 41.253 11.108 1.00 67.94 178 MET A C 1
ATOM 1443 O O . MET A 1 178 ? -36.406 42.365 10.905 1.00 67.94 178 MET A O 1
ATOM 1447 N N . TYR A 1 179 ? -36.665 40.141 11.011 1.00 62.72 179 TYR A N 1
ATOM 1448 C CA . TYR A 1 179 ? -38.096 40.151 10.662 1.00 62.72 179 TYR A CA 1
ATOM 1449 C C . TYR A 1 179 ? -39.014 40.608 11.810 1.00 62.72 179 TYR A C 1
ATOM 1451 O O . TYR A 1 179 ? -40.128 41.054 11.549 1.00 62.72 179 TYR A O 1
ATOM 1459 N N . TYR A 1 180 ? -38.563 40.540 13.067 1.00 58.06 180 TYR A N 1
ATOM 1460 C CA . TYR A 1 180 ? -39.335 40.994 14.233 1.00 58.06 180 TYR A CA 1
ATOM 1461 C C . TYR A 1 180 ? -39.099 42.474 14.606 1.00 58.06 180 TYR A C 1
ATOM 1463 O O . TYR A 1 180 ? -39.691 42.942 15.577 1.00 58.06 180 TYR A O 1
ATOM 1471 N N . VAL A 1 181 ? -38.279 43.230 13.853 1.00 58.44 181 VAL A N 1
ATOM 1472 C CA . VAL A 1 181 ? -38.006 44.668 14.112 1.00 58.44 181 VAL A CA 1
ATOM 1473 C C . VAL A 1 181 ? -38.734 45.632 13.160 1.00 58.44 181 VAL A C 1
ATOM 1475 O O . VAL A 1 181 ? -38.431 46.824 13.156 1.00 58.44 181 VAL A O 1
ATOM 1478 N N . THR A 1 182 ? -39.700 45.178 12.359 1.00 55.03 182 THR A N 1
ATOM 1479 C CA . THR A 1 182 ? -40.539 46.083 11.548 1.00 55.03 182 THR A CA 1
ATOM 1480 C C . THR A 1 182 ? -41.902 46.320 12.215 1.00 55.03 182 THR A C 1
ATOM 1482 O O . THR A 1 182 ? -42.646 45.347 12.352 1.00 55.03 182 THR A O 1
ATOM 1485 N N . PRO A 1 183 ? -42.215 47.560 12.655 1.00 53.62 183 PRO A N 1
ATOM 1486 C CA . PRO A 1 183 ? -43.539 47.949 13.149 1.00 53.62 183 PRO A CA 1
ATOM 1487 C C . PRO A 1 183 ? -44.577 48.097 12.029 1.00 53.62 183 PRO A C 1
ATOM 1489 O O . PRO A 1 183 ? -44.179 48.360 10.870 1.00 53.62 183 PRO A O 1
#

Solvent-accessible surface area (backbone atoms only — not comparable to full-atom values): 11566 Å² total; per-residue (Å²): 136,82,84,80,84,76,80,74,75,81,75,77,70,73,46,70,48,59,48,99,87,67,48,80,43,70,46,53,65,70,60,49,64,76,42,58,88,75,47,78,78,86,78,85,82,79,85,79,81,74,77,83,74,84,72,73,60,74,94,73,63,74,84,75,75,60,61,47,80,43,80,45,81,61,87,72,84,55,70,69,58,54,50,48,53,51,52,50,47,70,75,35,76,84,33,38,38,35,38,33,36,40,45,103,38,74,68,53,41,52,51,47,52,47,53,49,52,50,53,50,46,57,60,46,49,74,64,36,79,81,72,53,100,73,78,96,68,48,68,47,81,43,50,43,92,75,32,62,72,55,55,50,50,51,52,54,51,50,54,51,52,52,51,51,51,52,55,52,51,50,53,51,52,55,50,51,54,61,68,72,70,68,132

Nearest PDB structures (foldseek):
  4wac-assembly1_A  TM=3.946E-01  e=1.467E-01  Staphylococcus aureus
  3fg9-assembly1_B  TM=3.869E-01  e=1.132E-01  Lactiplantibacillus plantarum
  2egw-assembly1_B  TM=4.126E-01  e=3.629E-01  Aquifex aeolicus
  6nr4-assembly1_D  TM=3.869E-01  e=1.022E+00  Ficedula albicollis
  8rdd-assembly1_B  TM=3.092E-01  e=5.708E-01  Saccharomyces cerevisiae S288C

Secondary structure (DSSP, 8-state):
-----------PPPPEEE-TTS-EEE--HHHHHHHTTTSPPP-------PPPP-PPPGGG-PPPPSEEEEEEESS---HHHHHHHHHHHHH-TTSEEEEEEE-SSHHHHHHHHHHHHHHHHHHHHHHHTTT----S-SEEEEETTT-HHHHHHHHHHHHHHHHHHHHHHHHHHHHHHHHTT--

Organism: NCBI:txid663321

Mean predicted aligned error: 18.12 Å

pLDDT: mean 75.41, std 14.39, range [32.47, 91.81]

Sequence (183 aa):
MKETSVTSKKQLGDPIWPDQLGQWKFGSYADFQQIKNQLPIAINHEIITLGSISSVPPAQATLIPQQIHYIWVGEVIPKNLLENITKNVENSPQYKSIIHVDADSSTIFKEIKRQLNNKITTKIFEKIKSKLGYKMSNIEIRDLHEDNFFLILETQIQEKCINIFAQVSEKITQQQQMYYVTP

Radius of gyration: 35.2 Å; Cα contacts (8 Å, |Δi|>4): 119; chains: 1; bounding box: 71×65×93 Å

InterPro domains:
  IPR029044 Nucleotide-diphospho-sugar transferases [SSF53448] (54-145)